Protein 3KSR (pdb70)

InterPro domains:
  IPR001375 Peptidase S9, prolyl oligopeptidase, catalytic domain [PF00326] (52-239)
  IPR002471 Peptidase S9, serine active site [PS00708] (83-113)
  IPR029058 Alpha/Beta hydrolase fold [G3DSA:3.40.50.1820] (28-242)
  IPR029058 Alpha/Beta hydrolase fold [SSF53474] (7-238)
  IPR050261 FrsA esterase [PTHR22946] (6-238)

Radius of gyration: 19.87 Å; Cα contacts (8 Å, |Δi|>4): 473; chains: 1; bounding box: 38×67×48 Å

Secondary structure (DSSP, 8-state):
-EEEEEEEEEETTEEEEEEEEEE---EEEEE--TT--TTTTHHHHHHHHTTT-B-----TTSGGG----S-BHHHHHHHHHHHHHHHHTSTTS-TT-EEEEEETHHHHHHHHHTTTS--SEEEEES-----SS-TTSBHHHHHHSTT--GGGS---GGG-HHHHHHHH--SEEEEEEETT-SSS-TT--HHHHHTTTSSEEEEEEETT--TT--SHHHHHHHHHHHHHHHH--TT-

Organism: Xanthomonas campestris pv. campestris (strain ATCC 33913 / DSM 3586 / NCPPB 528 / LMG 568 / P 25) (NCBI:txid190485)

Solvent-accessible surface area: 11710 Å² total

B-factor: mean 45.35, std 8.23, range [20.72, 100.68]

Structure (mmCIF, N/CA/C/O backbone):
data_3KSR
#
_entry.id   3KSR
#
_cell.length_a   56.865
_cell.length_b   56.865
_cell.length_c   220.250
_cell.angle_alpha   90.000
_cell.angle_beta   90.000
_cell.angle_gamma   90.000
#
_symmetry.space_group_name_H-M   'P 43 21 2'
#
loop_
_entity.id
_entity.type
_entity.pdbx_description
1 polymer 'Putative serine hydrolase'
2 non-polymer 'PHOSPHATE ION'
3 non-polymer 'CHLORIDE ION'
4 water water
#
loop_
_atom_site.group_PDB
_atom_site.id
_atom_site.type_symbol
_atom_site.label_atom_id
_atom_site.label_alt_id
_atom_site.label_comp_id
_atom_site.label_asym_id
_atom_site.label_entity_id
_atom_site.label_seq_id
_atom_site.pdbx_PDB_ins_code
_atom_site.Cartn_x
_atom_site.Cartn_y
_atom_site.Cartn_z
_atom_site.occupancy
_atom_site.B_iso_or_equiv
_atom_site.auth_seq_id
_atom_site.auth_comp_id
_atom_site.auth_asym_id
_atom_site.auth_atom_id
_atom_site.pdbx_PDB_model_num
ATOM 9 N N . GLU A 1 3 ? 2.727 2.917 47.362 1.00 63.77 2 GLU A N 1
ATOM 10 C CA . GLU A 1 3 ? 3.363 2.020 46.375 1.00 59.95 2 GLU A CA 1
ATOM 11 C C . GLU A 1 3 ? 3.391 0.525 46.760 1.00 56.56 2 GLU A C 1
ATOM 12 O O . GLU A 1 3 ? 3.432 0.175 47.939 1.00 57.94 2 GLU A O 1
ATOM 18 N N . ALA A 1 4 ? 3.391 -0.333 45.737 1.00 51.29 3 ALA A N 1
ATOM 19 C CA . ALA A 1 4 ? 3.347 -1.782 45.883 1.00 47.56 3 ALA A CA 1
ATOM 20 C C . ALA A 1 4 ? 4.591 -2.450 45.281 1.00 44.69 3 ALA A C 1
ATOM 2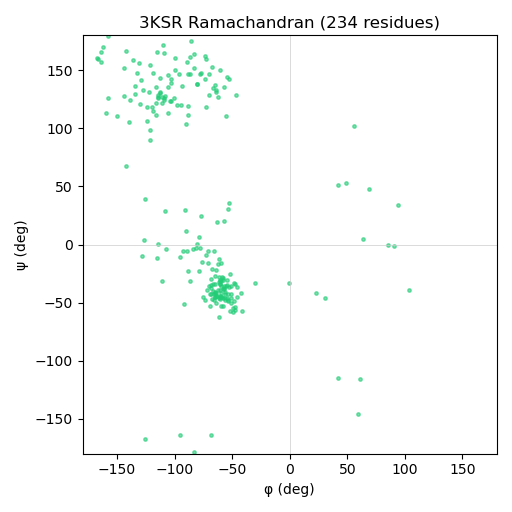1 O O . ALA A 1 4 ? 5.139 -1.981 44.314 1.00 43.03 3 ALA A O 1
ATOM 23 N N . LYS A 1 5 ? 5.023 -3.559 45.857 1.00 43.15 4 LYS A N 1
ATOM 24 C CA . LYS A 1 5 ? 6.080 -4.368 45.277 1.00 41.63 4 LYS A CA 1
ATOM 25 C C . LYS A 1 5 ? 5.467 -5.652 44.742 1.00 40.21 4 LYS A C 1
ATOM 26 O O . LYS A 1 5 ? 4.769 -6.356 45.466 1.00 40.03 4 LYS A O 1
ATOM 32 N N . LEU A 1 6 ? 5.756 -5.946 43.477 1.00 38.67 5 LEU A N 1
ATOM 33 C CA . LEU A 1 6 ? 5.283 -7.150 42.819 1.00 38.02 5 LEU A CA 1
ATOM 34 C C . LEU A 1 6 ? 6.364 -8.200 42.939 1.00 37.97 5 LEU A C 1
ATOM 35 O O . LEU A 1 6 ? 7.464 -7.990 42.469 1.00 39.35 5 LEU A O 1
ATOM 40 N N . SER A 1 7 ? 6.045 -9.327 43.565 1.00 38.86 6 SER A N 1
ATOM 41 C CA . SER A 1 7 ? 7.003 -10.415 43.766 1.00 37.91 6 SER A CA 1
ATOM 42 C C . SER A 1 7 ? 6.433 -11.664 43.192 1.00 38.57 6 SER A C 1
ATOM 43 O O . SER A 1 7 ? 5.392 -12.124 43.635 1.00 41.14 6 SER A O 1
ATOM 46 N N . SER A 1 8 ? 7.100 -12.225 42.198 1.00 39.19 7 SER A N 1
ATOM 47 C CA . SER A 1 8 ? 6.594 -13.442 41.621 1.00 40.44 7 SER A CA 1
ATOM 48 C C . SER A 1 8 ? 6.766 -14.564 42.636 1.00 41.02 7 SER A C 1
ATOM 49 O O . SER A 1 8 ? 7.688 -14.561 43.442 1.00 39.79 7 SER A O 1
ATOM 52 N N . ILE A 1 9 ? 5.815 -15.484 42.604 1.00 42.96 8 ILE A N 1
ATOM 53 C CA . ILE A 1 9 ? 5.727 -16.557 43.549 1.00 43.11 8 ILE A CA 1
ATOM 54 C C . ILE A 1 9 ? 5.268 -17.802 42.808 1.00 46.12 8 ILE A C 1
ATOM 55 O O . ILE A 1 9 ? 4.788 -17.740 41.654 1.00 46.09 8 ILE A O 1
ATOM 60 N N . GLU A 1 10 ? 5.410 -18.930 43.495 1.00 48.07 9 GLU A N 1
ATOM 61 C CA . GLU A 1 10 ? 5.062 -20.245 42.975 1.00 49.15 9 GLU A CA 1
ATOM 62 C C . GLU A 1 10 ? 4.039 -20.811 43.954 1.00 48.15 9 GLU A C 1
ATOM 63 O O . GLU A 1 10 ? 4.255 -20.755 45.159 1.00 49.19 9 GLU A O 1
ATOM 69 N N . ILE A 1 11 ? 2.922 -21.319 43.457 1.00 46.75 10 ILE A N 1
ATOM 70 C CA . ILE A 1 11 ? 1.864 -21.837 44.312 1.00 46.36 10 ILE A CA 1
ATOM 71 C C . ILE A 1 11 ? 1.749 -23.321 44.028 1.00 47.85 10 ILE A C 1
ATOM 72 O O . ILE A 1 11 ? 1.351 -23.727 42.930 1.00 46.57 10 ILE A O 1
ATOM 77 N N . PRO A 1 12 ? 2.124 -24.149 45.002 1.00 48.33 11 PRO A N 1
ATOM 78 C CA . PRO A 1 12 ? 1.986 -25.562 44.703 1.00 47.10 11 PRO A CA 1
ATOM 79 C C . PRO A 1 12 ? 0.552 -26.035 44.822 1.00 46.91 11 PRO A C 1
ATOM 80 O O . PRO A 1 12 ? -0.218 -25.518 45.628 1.00 46.82 11 PRO A O 1
ATOM 84 N N . VAL A 1 13 ? 0.213 -26.991 43.972 1.00 46.69 12 VAL A N 1
ATOM 85 C CA . VAL A 1 13 ? -1.085 -27.640 43.968 1.00 46.13 12 VAL A CA 1
ATOM 86 C C . VAL A 1 13 ? -0.816 -28.938 43.236 1.00 46.62 12 VAL A C 1
ATOM 87 O O . VAL A 1 13 ? -0.459 -28.910 42.060 1.00 46.97 12 VAL A O 1
ATOM 91 N N . GLY A 1 14 ? -0.925 -30.062 43.946 1.00 46.52 13 GLY A N 1
ATOM 92 C CA . GLY A 1 14 ? -0.648 -31.387 43.384 1.00 45.56 13 GLY A CA 1
ATOM 93 C C . GLY A 1 14 ? 0.775 -31.562 42.856 1.00 46.32 13 GLY A C 1
ATOM 94 O O . GLY A 1 14 ? 1.735 -30.989 43.377 1.00 44.05 13 GLY A O 1
ATOM 95 N N . GLN A 1 15 ? 0.897 -32.346 41.788 1.00 48.24 14 GLN A N 1
ATOM 96 C CA . GLN A 1 15 ? 2.167 -32.540 41.095 1.00 49.19 14 GLN A CA 1
ATOM 97 C C . GLN A 1 15 ? 2.701 -31.259 40.410 1.00 47.88 14 GLN A C 1
ATOM 98 O O . GLN A 1 15 ? 3.807 -31.273 39.877 1.00 49.59 14 GLN A O 1
ATOM 104 N N . ASP A 1 16 ? 1.924 -30.170 40.419 1.00 45.31 15 ASP A N 1
ATOM 105 C CA . ASP A 1 16 ? 2.189 -28.976 39.608 1.00 42.95 15 ASP A CA 1
ATOM 106 C C . ASP A 1 16 ? 2.487 -27.777 40.483 1.00 42.58 15 ASP A C 1
ATOM 107 O O . ASP A 1 16 ? 2.236 -27.818 41.684 1.00 44.90 15 ASP A O 1
ATOM 112 N N . GLU A 1 17 ? 3.022 -26.710 39.889 1.00 41.84 16 GLU A N 1
ATOM 113 C CA . GLU A 1 17 ? 3.185 -25.430 40.607 1.00 42.36 16 GLU A CA 1
ATOM 114 C C . GLU A 1 17 ? 2.822 -24.222 39.743 1.00 41.54 16 GLU A C 1
ATOM 115 O O . GLU A 1 17 ? 3.361 -24.018 38.645 1.00 42.87 16 GLU A O 1
ATOM 121 N N . LEU A 1 18 ? 1.896 -23.431 40.271 1.00 39.78 17 LEU A N 1
ATOM 122 C CA . LEU A 1 18 ? 1.305 -22.326 39.556 1.00 38.74 17 LEU A CA 1
ATOM 123 C C . LEU A 1 18 ? 2.174 -21.117 39.750 1.00 38.05 17 LEU A C 1
ATOM 124 O O . LEU A 1 18 ? 2.768 -20.947 40.791 1.00 42.37 17 LEU A O 1
ATOM 129 N N . SER A 1 19 ? 2.230 -20.268 38.743 1.00 36.73 18 SER A N 1
ATOM 130 C CA . SER A 1 19 ? 2.915 -19.008 38.840 1.00 35.26 18 SER A CA 1
ATOM 131 C C . SER A 1 19 ? 1.961 -17.928 39.380 1.00 34.58 18 SER A C 1
ATOM 132 O O . SER A 1 19 ? 0.767 -17.937 39.102 1.00 33.35 18 SER A O 1
ATOM 135 N N . GLY A 1 20 ? 2.486 -16.977 40.135 1.00 34.49 19 GLY A N 1
ATOM 136 C CA . GLY A 1 20 ? 1.636 -15.934 40.703 1.00 33.82 19 GLY A CA 1
ATOM 137 C C . GLY A 1 20 ? 2.411 -14.698 41.063 1.00 33.54 19 GLY A C 1
ATOM 138 O O . GLY A 1 20 ? 3.613 -14.658 40.865 1.00 33.39 19 GLY A O 1
ATOM 139 N N . THR A 1 21 ? 1.706 -13.688 41.571 1.00 33.75 20 THR A N 1
ATOM 140 C CA . THR A 1 21 ? 2.309 -12.435 42.000 1.00 33.88 20 THR A CA 1
ATOM 141 C C . THR A 1 21 ? 1.752 -12.041 43.346 1.00 35.24 20 THR A C 1
ATOM 142 O O . THR A 1 21 ? 0.549 -12.005 43.542 1.00 37.08 20 THR A O 1
ATOM 146 N N . LEU A 1 22 ? 2.643 -11.741 44.271 1.00 37.21 21 LEU A N 1
ATOM 147 C CA . LEU A 1 22 ? 2.267 -11.179 45.547 1.00 38.32 21 LEU A CA 1
ATOM 148 C C . LEU A 1 22 ? 2.529 -9.685 45.467 1.00 38.63 21 LEU A C 1
ATOM 149 O O . LEU A 1 22 ? 3.630 -9.289 45.099 1.00 39.50 21 LEU A O 1
ATOM 154 N N . LEU A 1 23 ? 1.522 -8.866 45.766 1.00 37.49 22 LEU A N 1
ATOM 155 C CA . LEU A 1 23 ? 1.717 -7.425 45.886 1.00 36.40 22 LEU A CA 1
ATOM 156 C C . LEU A 1 23 ? 1.739 -7.029 47.353 1.00 36.35 22 LEU A C 1
ATOM 157 O O . LEU A 1 23 ? 0.803 -7.295 48.101 1.00 36.38 22 LEU A O 1
ATOM 162 N N . THR A 1 24 ? 2.823 -6.385 47.753 1.00 36.71 23 THR A N 1
ATOM 163 C CA . THR A 1 24 ? 3.009 -5.908 49.124 1.00 35.91 23 THR A CA 1
ATOM 164 C C . THR A 1 24 ? 3.471 -4.433 49.157 1.00 36.04 23 THR A C 1
ATOM 165 O O . THR A 1 24 ? 4.055 -3.941 48.200 1.00 35.07 23 THR A O 1
ATOM 169 N N . PRO A 1 25 ? 3.221 -3.730 50.267 1.00 37.12 24 PRO A N 1
ATOM 170 C CA . PRO A 1 25 ? 3.664 -2.350 50.368 1.00 38.37 24 PRO A CA 1
ATOM 171 C C . PRO A 1 25 ? 5.170 -2.209 50.428 1.00 38.71 24 PRO A C 1
ATOM 172 O O . PRO A 1 25 ? 5.889 -3.135 50.866 1.00 38.55 24 PRO A O 1
ATOM 176 N N . THR A 1 26 ? 5.601 -1.046 49.954 1.00 38.16 25 THR A N 1
ATOM 177 C CA . THR A 1 26 ? 6.993 -0.712 49.773 1.00 38.29 25 THR A CA 1
ATOM 178 C C . THR A 1 26 ? 7.103 0.797 49.593 1.00 39.02 25 THR A C 1
ATOM 179 O O . THR A 1 26 ? 6.108 1.496 49.324 1.00 37.29 25 THR A O 1
ATOM 183 N N . GLY A 1 27 ? 8.328 1.287 49.705 1.00 38.42 26 GLY A N 1
ATOM 184 C CA . GLY A 1 27 ? 8.565 2.715 49.666 1.00 39.26 26 GLY A CA 1
ATOM 185 C C . GLY A 1 27 ? 7.772 3.467 50.714 1.00 40.83 26 GLY A C 1
ATOM 186 O O . GLY A 1 27 ? 7.311 4.579 50.461 1.00 38.75 26 GLY A O 1
ATOM 195 N N . PRO A 1 29 ? 7.037 5.480 54.262 1.00 42.35 28 PRO A N 1
ATOM 196 C CA . PRO A 1 29 ? 7.770 6.402 55.128 1.00 43.42 28 PRO A CA 1
ATOM 197 C C . PRO A 1 29 ? 8.244 5.702 56.407 1.00 43.45 28 PRO A C 1
ATOM 198 O O . PRO A 1 29 ? 7.556 4.834 56.922 1.00 43.58 28 PRO A O 1
ATOM 202 N N . GLY A 1 30 ? 9.413 6.098 56.908 1.00 45.27 29 GLY A N 1
ATOM 203 C CA . GLY A 1 30 ? 9.981 5.537 58.136 1.00 45.46 29 GLY A CA 1
ATOM 204 C C . GLY A 1 30 ? 10.106 6.590 59.216 1.00 44.88 29 GLY A C 1
ATOM 205 O O . GLY A 1 30 ? 10.561 7.700 58.929 1.00 43.79 29 GLY A O 1
ATOM 206 N N . VAL A 1 31 ? 9.706 6.243 60.448 1.00 43.54 30 VAL A N 1
ATOM 207 C CA . VAL A 1 31 ? 9.833 7.159 61.597 1.00 42.18 30 VAL A CA 1
ATOM 208 C C . VAL A 1 31 ? 10.812 6.644 62.649 1.00 41.35 30 VAL A C 1
ATOM 209 O O . VAL A 1 31 ? 10.671 5.530 63.135 1.00 40.33 30 VAL A O 1
ATOM 213 N N . LEU A 1 32 ? 11.774 7.497 63.008 1.00 41.79 31 LEU A N 1
ATOM 214 C CA . LEU A 1 32 ? 12.793 7.192 64.008 1.00 40.88 31 LEU A CA 1
ATOM 215 C C . LEU A 1 32 ? 12.531 8.017 65.277 1.00 41.36 31 LEU A C 1
ATOM 216 O O . LEU A 1 32 ? 12.433 9.253 65.241 1.00 41.51 31 LEU A O 1
ATOM 221 N N . PHE A 1 33 ? 12.416 7.311 66.397 1.00 40.81 32 PHE A N 1
ATOM 222 C CA . PHE A 1 33 ? 12.187 7.922 67.699 1.00 40.01 32 PHE A CA 1
ATOM 223 C C . PHE A 1 33 ? 13.481 7.924 68.476 1.00 39.90 32 PHE A C 1
ATOM 224 O O . PHE A 1 33 ? 14.081 6.869 68.672 1.00 42.31 32 PHE A O 1
ATOM 232 N N . VAL A 1 34 ? 13.914 9.106 68.908 1.00 39.93 33 VAL A N 1
ATOM 233 C CA . VAL A 1 34 ? 15.102 9.238 69.747 1.00 39.24 33 VAL A CA 1
ATOM 234 C C . VAL A 1 34 ? 14.658 9.676 71.156 1.00 39.34 33 VAL A C 1
ATOM 235 O O . VAL A 1 34 ? 14.007 10.709 71.298 1.00 41.72 33 VAL A O 1
ATOM 239 N N . HIS A 1 35 ? 14.979 8.897 72.193 1.00 38.77 34 HIS A N 1
ATOM 240 C CA . HIS A 1 35 ? 14.530 9.249 73.554 1.00 38.73 34 HIS A CA 1
ATOM 241 C C . HIS A 1 35 ? 15.434 10.245 74.220 1.00 39.72 34 HIS A C 1
ATOM 242 O O . HIS A 1 35 ? 16.568 10.481 73.786 1.00 40.25 34 HIS A O 1
ATOM 249 N N . 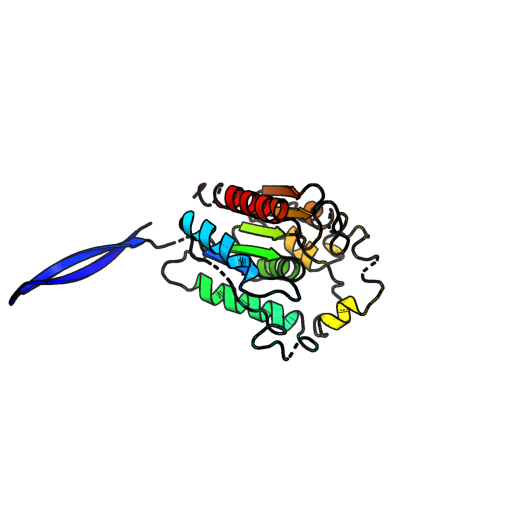GLY A 1 36 ? 14.916 10.839 75.281 1.00 40.82 35 GLY A N 1
ATOM 250 C CA . GLY A 1 36 ? 15.699 11.765 76.080 1.00 42.03 35 GLY A CA 1
ATOM 251 C C . GLY A 1 36 ? 16.567 11.045 77.096 1.00 41.83 35 GLY A C 1
ATOM 252 O O . GLY A 1 36 ? 16.572 9.815 77.182 1.00 41.23 35 GLY A O 1
ATOM 253 N N . TRP A 1 37 ? 17.291 11.835 77.877 1.00 42.52 36 TRP A N 1
ATOM 254 C CA . TRP A 1 37 ? 18.227 11.323 78.872 1.00 43.38 36 TRP A CA 1
ATOM 255 C C . TRP A 1 37 ? 17.500 10.668 80.054 1.00 45.24 36 TRP A C 1
ATOM 256 O O . TRP A 1 37 ? 16.620 11.268 80.667 1.00 48.76 36 TRP A O 1
ATOM 267 N N . GLY A 1 38 ? 17.891 9.448 80.395 1.00 44.89 37 GLY A N 1
ATOM 268 C CA . GLY A 1 38 ? 17.195 8.681 81.409 1.00 44.89 37 GLY A CA 1
ATOM 269 C C . GLY A 1 38 ? 16.013 7.924 80.850 1.00 45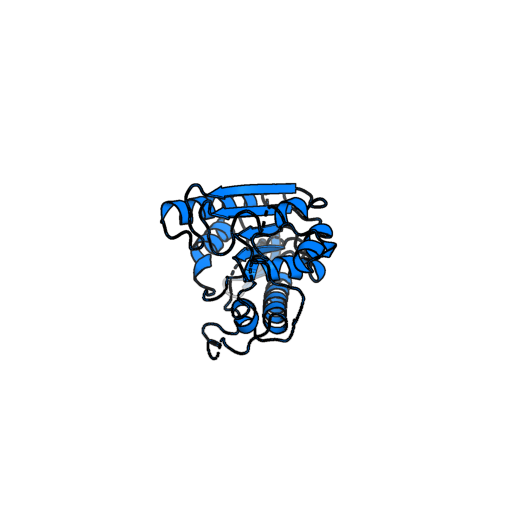.61 37 GLY A C 1
ATOM 270 O O . GLY A 1 38 ? 15.339 7.202 81.572 1.00 49.32 37 GLY A O 1
ATOM 271 N N . GLY A 1 39 ? 15.758 8.059 79.563 1.00 46.55 38 GLY A N 1
ATOM 272 C CA . GLY A 1 39 ? 14.640 7.366 78.929 1.00 48.32 38 GLY A CA 1
ATOM 273 C C . GLY A 1 39 ? 15.070 6.060 78.289 1.00 49.22 38 GLY A C 1
ATOM 274 O O . GLY A 1 39 ? 16.162 5.557 78.570 1.00 51.23 38 GLY A O 1
ATOM 275 N N . SER A 1 40 ? 14.223 5.531 77.411 1.00 49.09 39 SER A N 1
ATOM 276 C CA . SER A 1 40 ? 14.451 4.230 76.808 1.00 49.54 39 SER A CA 1
ATOM 277 C C . SER A 1 40 ? 13.616 4.057 75.561 1.00 49.02 39 SER A C 1
ATOM 278 O O . SER A 1 40 ? 12.695 4.815 75.289 1.00 49.74 39 SER A O 1
ATOM 281 N N . GLN A 1 41 ? 13.906 3.000 74.834 1.00 48.71 40 GLN A N 1
ATOM 282 C CA . GLN A 1 41 ? 13.172 2.721 73.626 1.00 48.76 40 GLN A CA 1
ATOM 283 C C . GLN A 1 41 ? 11.684 2.538 73.857 1.00 48.87 40 GLN A C 1
ATOM 284 O O . GLN A 1 41 ? 10.932 2.601 72.891 1.00 52.38 40 GLN A O 1
ATOM 290 N N . HIS A 1 42 ? 11.253 2.327 75.103 1.00 46.67 41 HIS A N 1
ATOM 291 C CA . HIS A 1 42 ? 9.875 1.877 75.357 1.00 46.70 41 HIS A CA 1
ATOM 292 C C . HIS A 1 42 ? 8.905 3.015 75.502 1.00 45.36 41 HIS A C 1
ATOM 293 O O . HIS A 1 42 ? 7.725 2.840 75.241 1.00 43.99 41 HIS A O 1
ATOM 300 N N . HIS A 1 43 ? 9.389 4.202 75.860 1.00 47.31 42 HIS A N 1
ATOM 301 C CA . HIS A 1 43 ? 8.478 5.329 76.067 1.00 48.21 42 HIS A CA 1
ATOM 302 C C . HIS A 1 43 ? 7.660 5.653 74.770 1.00 46.64 42 HIS A C 1
ATOM 303 O O . HIS A 1 43 ? 6.488 6.001 74.835 1.00 47.47 42 HIS A O 1
ATOM 310 N N . SER A 1 44 ? 8.236 5.420 73.601 1.00 43.72 43 SER A N 1
ATOM 311 C CA . SER A 1 44 ? 7.587 5.771 72.346 1.00 42.96 43 SER A CA 1
ATOM 312 C C . SER A 1 44 ? 6.679 4.747 71.688 1.00 41.37 43 SER A C 1
ATOM 313 O O . SER A 1 44 ? 6.058 5.061 70.687 1.00 39.69 43 SER A O 1
ATOM 316 N N . LEU A 1 45 ? 6.601 3.529 72.212 1.00 41.04 44 LEU A N 1
ATOM 317 C CA . LEU A 1 45 ? 5.919 2.455 71.480 1.00 39.84 44 LEU A CA 1
ATOM 318 C C . LEU A 1 45 ? 4.439 2.755 71.210 1.00 40.99 44 LEU A C 1
ATOM 319 O O . LEU A 1 45 ? 3.914 2.349 70.177 1.00 43.95 44 LEU A O 1
ATOM 324 N N . VAL A 1 46 ? 3.771 3.489 72.093 1.00 41.37 45 VAL A N 1
ATOM 325 C CA . VAL A 1 46 ? 2.363 3.778 71.877 1.00 41.93 45 VAL A CA 1
ATOM 326 C C . VAL A 1 46 ? 2.239 4.660 70.644 1.00 44.63 45 VAL A C 1
ATOM 327 O O . VAL A 1 46 ? 1.396 4.430 69.801 1.00 48.00 45 VAL A O 1
ATOM 331 N N . ARG A 1 47 ? 3.112 5.636 70.519 1.00 45.15 46 ARG A N 1
ATOM 332 C CA . ARG A 1 47 ? 3.138 6.465 69.331 1.00 45.08 46 ARG A CA 1
ATOM 333 C C . ARG A 1 47 ? 3.664 5.770 68.082 1.00 46.03 46 ARG A C 1
ATOM 334 O O . ARG A 1 47 ? 3.167 6.028 66.962 1.00 45.73 46 ARG A O 1
ATOM 342 N N . ALA A 1 48 ? 4.698 4.946 68.249 1.00 43.87 47 ALA A N 1
ATOM 343 C CA . ALA A 1 48 ? 5.253 4.232 67.116 1.00 43.86 47 ALA A CA 1
ATOM 344 C C . ALA A 1 48 ? 4.092 3.437 66.481 1.00 45.43 47 ALA A C 1
ATOM 345 O O . ALA A 1 48 ? 3.852 3.501 65.260 1.00 42.12 47 ALA A O 1
ATOM 347 N N . ARG A 1 49 ? 3.349 2.742 67.344 1.00 46.14 48 ARG A N 1
ATOM 348 C CA . ARG A 1 49 ? 2.155 1.985 66.947 1.00 45.64 48 ARG A CA 1
ATOM 349 C C . ARG A 1 49 ? 1.169 2.777 66.125 1.00 46.39 48 ARG A C 1
ATOM 350 O O . ARG A 1 49 ? 0.708 2.323 65.065 1.00 46.86 48 ARG A O 1
ATOM 358 N N . GLU A 1 50 ? 0.832 3.960 66.622 1.00 46.01 49 GLU A N 1
ATOM 359 C CA . GLU A 1 50 ? -0.190 4.749 65.981 1.00 45.29 49 GLU A CA 1
ATOM 360 C C . GLU A 1 50 ? 0.366 5.211 64.633 1.00 45.56 49 GLU A C 1
ATOM 361 O O . GLU A 1 50 ? -0.400 5.362 63.687 1.00 48.21 49 GLU A O 1
ATOM 367 N N . ALA A 1 51 ? 1.694 5.386 64.539 1.00 43.73 50 ALA A N 1
ATOM 368 C CA . ALA A 1 51 ? 2.351 5.782 63.291 1.00 41.16 50 ALA A CA 1
ATOM 369 C C . ALA A 1 51 ? 2.322 4.655 62.249 1.00 41.30 50 ALA A C 1
ATOM 370 O O . ALA A 1 51 ? 2.195 4.899 61.045 1.00 42.34 50 ALA A O 1
ATOM 372 N N . VAL A 1 52 ? 2.437 3.417 62.705 1.00 42.09 51 VAL A N 1
ATOM 373 C CA . VAL A 1 52 ? 2.334 2.265 61.819 1.00 42.93 51 VAL A CA 1
ATOM 374 C C . VAL A 1 52 ? 0.923 2.266 61.210 1.00 44.45 51 VAL A C 1
ATOM 375 O O . VAL A 1 52 ? 0.749 1.996 60.028 1.00 44.39 51 VAL A O 1
ATOM 379 N N . GLY A 1 53 ? -0.062 2.626 62.031 1.00 45.65 52 GLY A N 1
ATOM 380 C CA . GLY A 1 53 ? -1.432 2.935 61.591 1.00 45.41 52 GLY A CA 1
ATOM 381 C C . GLY A 1 53 ? -1.575 3.881 60.413 1.00 44.73 52 GLY A C 1
ATOM 382 O O . GLY A 1 53 ? -2.504 3.739 59.627 1.00 46.35 52 GLY A O 1
ATOM 383 N N . LEU A 1 54 ? -0.669 4.847 60.285 1.00 43.28 53 LEU A N 1
ATOM 384 C CA . LEU A 1 54 ? -0.656 5.738 59.121 1.00 41.92 53 LEU A CA 1
ATOM 385 C C . LEU A 1 54 ? 0.030 5.111 57.903 1.00 42.67 53 LEU A C 1
ATOM 386 O O . LEU A 1 54 ? 0.046 5.707 56.853 1.00 43.46 53 LEU A O 1
ATOM 391 N N . GLY A 1 55 ? 0.579 3.915 58.018 1.00 43.25 54 GLY A N 1
ATOM 392 C CA . GLY A 1 55 ? 1.288 3.295 56.909 1.00 43.44 54 GLY A CA 1
ATOM 393 C C . GLY A 1 55 ? 2.773 3.569 56.985 1.00 44.55 54 GLY A C 1
ATOM 394 O O . GLY A 1 55 ? 3.433 3.677 55.960 1.00 46.15 54 GLY A O 1
ATOM 395 N N . CYS A 1 56 ? 3.313 3.654 58.195 1.00 45.14 55 CYS A N 1
ATOM 396 C CA . CYS A 1 56 ? 4.751 3.788 58.370 1.00 44.85 55 CYS A CA 1
ATOM 397 C C . CYS A 1 56 ? 5.385 2.572 58.913 1.00 44.63 55 CYS A C 1
ATOM 398 O O . CYS A 1 56 ? 4.693 1.680 59.446 1.00 45.90 55 CYS A O 1
ATOM 401 N N . ILE A 1 57 ? 6.715 2.574 58.778 1.00 43.42 56 ILE A N 1
ATOM 402 C CA . ILE A 1 57 ? 7.610 1.656 59.486 1.00 45.86 56 ILE A CA 1
ATOM 403 C C . ILE A 1 57 ? 8.276 2.499 60.561 1.00 46.55 56 ILE A C 1
ATOM 404 O O . ILE A 1 57 ? 8.706 3.619 60.285 1.00 48.50 56 ILE A O 1
ATOM 409 N N . CYS A 1 58 ? 8.365 1.964 61.776 1.00 45.22 57 CYS A N 1
ATOM 410 C CA . CYS A 1 58 ? 8.870 2.724 62.897 1.00 44.62 57 CYS A CA 1
ATOM 411 C C . CYS A 1 58 ? 10.009 2.019 63.577 1.00 44.82 57 CYS A C 1
ATOM 412 O O . CYS A 1 58 ? 10.136 0.795 63.488 1.00 47.62 57 CYS A O 1
ATOM 423 N N . THR A 1 60 ? 12.348 2.343 67.427 1.00 40.15 59 THR A N 1
ATOM 424 C CA . THR A 1 60 ? 12.787 2.941 68.675 1.00 41.39 59 THR A CA 1
ATOM 425 C C . THR A 1 60 ? 14.028 2.150 69.095 1.00 43.35 59 THR A C 1
ATOM 426 O O . THR A 1 60 ? 14.247 1.033 68.615 1.00 46.45 59 THR A O 1
ATOM 430 N N . PHE A 1 61 ? 14.844 2.720 69.975 1.00 42.57 60 PHE A N 1
ATOM 431 C CA . PHE A 1 61 ? 16.109 2.097 70.372 1.00 42.22 60 PHE A CA 1
ATOM 432 C C . PHE A 1 61 ? 16.645 2.729 71.653 1.00 41.32 60 PHE A C 1
ATOM 433 O O . PHE A 1 61 ? 16.280 3.854 72.004 1.00 41.30 60 PHE A O 1
ATOM 441 N N . ASP A 1 62 ? 17.481 1.976 72.363 1.00 40.87 61 ASP A N 1
ATOM 442 C CA . ASP A 1 62 ? 18.102 2.451 73.594 1.00 39.53 61 ASP A CA 1
ATOM 443 C C . ASP A 1 62 ? 19.416 3.181 73.289 1.00 39.33 61 ASP A C 1
ATOM 444 O O . ASP A 1 62 ? 20.386 2.577 72.852 1.00 39.66 61 ASP A O 1
ATOM 449 N N . LEU A 1 63 ? 19.454 4.490 73.496 1.00 41.02 62 LEU A N 1
ATOM 450 C CA . LEU A 1 63 ? 20.726 5.226 73.435 1.00 42.14 62 LEU A CA 1
ATOM 451 C C . LEU A 1 63 ? 21.761 4.605 74.385 1.00 43.42 62 LEU A C 1
ATOM 452 O O . LEU A 1 63 ? 21.412 4.144 75.479 1.00 44.09 62 LEU A O 1
ATOM 457 N N . ARG A 1 64 ? 23.032 4.610 73.985 1.00 43.76 63 ARG A N 1
ATOM 458 C CA . ARG A 1 64 ? 24.095 4.148 74.896 1.00 44.24 63 ARG A CA 1
ATOM 459 C C . ARG A 1 64 ? 24.123 5.007 76.157 1.00 43.51 63 ARG A C 1
ATOM 460 O O . ARG A 1 64 ? 23.769 6.179 76.125 1.00 42.25 63 ARG A O 1
ATOM 468 N N . GLY A 1 65 ? 24.543 4.405 77.266 1.00 44.74 64 GLY A N 1
ATOM 469 C CA . GLY A 1 65 ? 24.473 5.061 78.568 1.00 44.05 64 GLY A CA 1
ATOM 470 C C . GLY A 1 65 ? 23.150 4.741 79.221 1.00 43.31 64 GLY A C 1
ATOM 471 O O . GLY A 1 65 ? 22.897 5.176 80.334 1.00 43.48 64 GLY A O 1
ATOM 472 N N . HIS A 1 66 ? 22.310 3.975 78.523 1.00 43.13 65 HIS A N 1
ATOM 473 C CA . HIS A 1 66 ? 20.991 3.578 79.021 1.00 43.98 65 HIS A CA 1
ATOM 474 C C . HIS A 1 66 ? 20.760 2.074 78.819 1.00 45.06 65 HIS A C 1
ATOM 475 O O . HIS A 1 66 ? 21.278 1.470 77.880 1.00 46.68 65 HIS A O 1
ATOM 482 N N . GLU A 1 67 ? 20.007 1.475 79.734 1.00 43.81 66 GLU A N 1
ATOM 483 C CA . GLU A 1 67 ? 19.528 0.110 79.588 1.00 42.36 66 GLU A CA 1
ATOM 484 C C . GLU A 1 67 ? 20.646 -0.914 79.476 1.00 41.90 66 GLU A C 1
ATOM 485 O O . GLU A 1 67 ? 21.406 -1.092 80.443 1.00 44.40 66 GLU A O 1
ATOM 491 N N . GLY A 1 68 ? 20.751 -1.586 78.329 1.00 39.28 67 GLY A N 1
ATOM 492 C CA . GLY A 1 68 ? 21.803 -2.574 78.115 1.00 38.11 67 GLY A CA 1
ATOM 493 C C . GLY A 1 68 ? 23.207 -1.998 78.175 1.00 37.43 67 GLY A C 1
ATOM 494 O O . GLY A 1 68 ? 24.177 -2.758 78.265 1.00 36.41 67 GLY A O 1
ATOM 495 N N . TYR A 1 69 ? 23.297 -0.664 78.070 1.00 35.34 68 TYR A N 1
ATOM 496 C CA . TYR A 1 69 ? 24.514 0.074 78.266 1.00 35.41 68 TYR A CA 1
ATOM 497 C C . TYR A 1 69 ? 24.295 1.154 79.320 1.00 37.88 68 TYR A C 1
ATOM 498 O O . TYR A 1 69 ? 24.843 2.259 79.201 1.00 40.45 68 TYR A O 1
ATOM 507 N N . ALA A 1 70 ? 23.533 0.812 80.374 1.00 37.02 69 ALA A N 1
ATOM 508 C CA . ALA A 1 70 ? 23.394 1.671 81.570 1.00 33.68 69 ALA A CA 1
ATOM 509 C C . ALA A 1 70 ? 24.786 1.907 82.147 1.00 33.72 69 ALA A C 1
ATOM 510 O O . ALA A 1 70 ? 25.069 2.970 82.720 1.00 31.93 69 ALA A O 1
ATOM 512 N N . SER A 1 71 ? 25.660 0.916 81.956 1.00 34.52 70 SER A N 1
ATOM 513 C CA . SER A 1 71 ? 27.056 1.019 82.370 1.00 37.36 70 SER A CA 1
ATOM 514 C C . SER A 1 71 ? 27.791 2.275 81.858 1.00 39.06 70 SER A C 1
ATOM 515 O O . SER A 1 71 ? 28.714 2.731 82.512 1.00 40.91 70 SER A O 1
ATOM 526 N N . ARG A 1 73 ? 26.462 5.342 81.453 1.00 41.51 72 ARG A N 1
ATOM 527 C CA . ARG A 1 73 ? 25.727 6.554 81.833 1.00 41.11 72 ARG A CA 1
ATOM 528 C C . ARG A 1 73 ? 26.641 7.740 82.137 1.00 42.94 72 ARG A C 1
ATOM 529 O O . ARG A 1 73 ? 26.337 8.876 81.798 1.00 45.19 72 ARG A O 1
ATOM 537 N N . GLN A 1 74 ? 27.763 7.470 82.788 1.00 45.43 73 GLN A N 1
ATOM 538 C CA . GLN A 1 74 ? 28.622 8.536 83.297 1.00 45.37 73 GLN A CA 1
ATOM 539 C C . GLN A 1 74 ? 29.748 8.888 82.341 1.00 43.31 73 GLN A C 1
ATOM 540 O O . GLN A 1 74 ? 30.410 9.880 82.558 1.00 43.48 73 GLN A O 1
ATOM 546 N N . SER A 1 75 ? 29.969 8.091 81.299 1.00 41.78 74 SER A N 1
ATOM 547 C CA . SER A 1 75 ? 31.062 8.342 80.369 1.00 40.45 74 SER A CA 1
ATOM 548 C C . SER A 1 75 ? 30.573 8.775 78.988 1.00 42.84 74 SER A C 1
ATOM 549 O O . SER A 1 75 ? 31.265 9.529 78.307 1.00 45.40 74 SER A O 1
ATOM 552 N N . VAL A 1 76 ? 29.402 8.299 78.561 1.00 42.11 75 VAL A N 1
ATOM 553 C CA . VAL A 1 76 ? 29.003 8.481 77.174 1.00 41.08 75 VAL A CA 1
ATOM 554 C C . VAL A 1 76 ? 28.982 9.963 76.775 1.00 42.65 75 VAL A C 1
ATOM 555 O O . VAL A 1 76 ? 28.532 10.830 77.539 1.00 43.33 75 VAL A O 1
ATOM 559 N N . THR A 1 77 ? 29.537 10.222 75.592 1.00 43.71 76 THR A N 1
ATOM 560 C CA . THR A 1 77 ? 29.709 11.560 75.032 1.00 45.03 76 THR A CA 1
ATOM 561 C C . THR A 1 77 ? 28.591 11.822 74.013 1.00 46.83 76 THR A C 1
ATOM 562 O O . THR A 1 77 ? 27.955 10.874 73.530 1.00 49.95 76 THR A O 1
ATOM 566 N N . ARG A 1 78 ? 28.330 13.090 73.685 1.00 46.32 77 ARG A N 1
ATOM 567 C CA . ARG A 1 78 ? 27.359 13.404 72.621 1.00 45.46 77 ARG A CA 1
ATOM 568 C C . ARG A 1 78 ? 27.824 12.801 71.308 1.00 45.35 77 ARG A C 1
ATOM 569 O O . ARG A 1 78 ? 27.006 12.392 70.485 1.00 47.19 77 ARG A O 1
ATOM 577 N N . ALA A 1 79 ? 29.138 12.769 71.111 1.00 44.42 78 ALA A N 1
ATOM 578 C CA . ALA A 1 79 ? 29.733 12.140 69.943 1.00 42.88 78 ALA A CA 1
ATOM 579 C C . ALA A 1 79 ? 29.144 10.751 69.772 1.00 42.03 78 ALA A C 1
ATOM 580 O O . ALA A 1 79 ? 28.584 10.414 68.713 1.00 40.60 78 ALA A O 1
ATOM 582 N N . GLN A 1 80 ? 29.237 9.958 70.834 1.00 41.73 79 GLN A N 1
ATOM 583 C CA . GLN A 1 80 ? 28.772 8.575 70.783 1.00 41.39 79 GLN A CA 1
ATOM 584 C C . GLN A 1 80 ? 27.264 8.450 70.624 1.00 40.75 79 GLN A C 1
ATOM 585 O O . GLN A 1 80 ? 26.786 7.577 69.900 1.00 40.32 79 GLN A O 1
ATOM 591 N N . ASN A 1 81 ? 26.502 9.298 71.298 1.00 39.79 80 ASN A N 1
ATOM 592 C CA . ASN A 1 81 ? 25.062 9.214 71.141 1.00 41.65 80 ASN A CA 1
ATOM 593 C C . ASN A 1 81 ? 24.621 9.639 69.739 1.00 41.16 80 ASN A C 1
ATOM 594 O O . ASN A 1 81 ? 23.683 9.085 69.183 1.00 42.02 80 ASN A O 1
ATOM 599 N N . LEU A 1 82 ? 25.316 10.605 69.155 1.00 41.53 81 LEU A N 1
ATOM 600 C CA . LEU A 1 82 ? 25.062 10.994 67.770 1.00 39.83 81 LEU A CA 1
ATOM 601 C C . LEU A 1 82 ? 25.404 9.831 66.835 1.00 41.19 81 LEU A C 1
ATOM 602 O O . LEU A 1 82 ? 24.657 9.582 65.903 1.00 44.70 81 LEU A O 1
ATOM 607 N N . ASP A 1 83 ? 26.503 9.111 67.087 1.00 41.32 82 ASP A N 1
ATOM 608 C CA . ASP A 1 83 ? 26.826 7.889 66.321 1.00 41.86 82 ASP A CA 1
ATOM 609 C C . ASP A 1 83 ? 25.698 6.840 66.404 1.00 42.56 82 ASP A C 1
ATOM 610 O O . ASP A 1 83 ? 25.410 6.162 65.400 1.00 42.46 82 ASP A O 1
ATOM 615 N N . ASP A 1 84 ? 25.070 6.720 67.587 1.00 42.14 83 ASP A N 1
ATOM 616 C CA . ASP A 1 84 ? 23.921 5.816 67.794 1.00 41.73 83 ASP A CA 1
ATOM 617 C C . ASP A 1 84 ? 22.760 6.193 66.897 1.00 42.21 83 ASP A C 1
ATOM 618 O O . ASP A 1 84 ? 22.110 5.310 66.319 1.00 41.36 83 ASP A O 1
ATOM 623 N N . ILE A 1 85 ? 22.463 7.492 66.827 1.00 42.47 84 ILE A N 1
ATOM 624 C CA . ILE A 1 85 ? 21.290 7.964 66.077 1.00 44.06 84 ILE A CA 1
ATOM 625 C C . ILE A 1 85 ? 21.526 7.737 64.589 1.00 43.34 84 ILE A C 1
ATOM 626 O O . ILE A 1 85 ? 20.634 7.270 63.875 1.00 42.25 84 ILE A O 1
ATOM 631 N N . LYS A 1 86 ? 22.748 8.039 64.145 1.00 43.43 85 LYS A N 1
ATOM 632 C CA . LYS A 1 86 ? 23.181 7.751 62.782 1.00 42.92 85 LYS A CA 1
ATOM 633 C C . LYS A 1 86 ? 23.026 6.255 62.461 1.00 42.43 85 LYS A C 1
ATOM 634 O O . LYS A 1 86 ? 22.614 5.909 61.367 1.00 44.92 85 LYS A O 1
ATOM 640 N N . ALA A 1 87 ? 23.392 5.379 63.398 1.00 40.67 86 ALA A N 1
ATOM 641 C CA . ALA A 1 87 ? 23.340 3.930 63.185 1.00 38.19 86 ALA A CA 1
ATOM 642 C C . ALA A 1 87 ? 21.907 3.467 63.030 1.00 40.04 86 ALA A C 1
ATOM 643 O O . ALA A 1 87 ? 21.579 2.712 62.108 1.00 43.95 86 ALA A O 1
ATOM 645 N N . ALA A 1 88 ? 21.045 3.920 63.929 1.00 40.23 87 ALA A N 1
ATOM 646 C CA . ALA A 1 88 ? 19.631 3.594 63.853 1.00 41.15 87 ALA A CA 1
ATOM 647 C C . ALA A 1 88 ? 19.086 4.106 62.528 1.00 43.25 87 ALA A C 1
ATOM 648 O O . ALA A 1 88 ? 18.485 3.340 61.742 1.00 45.17 87 ALA A O 1
ATOM 650 N N . TYR A 1 89 ? 19.314 5.390 62.262 1.00 43.45 88 TYR A N 1
ATOM 651 C CA . TYR A 1 89 ? 18.870 5.977 60.998 1.00 44.29 88 TYR A CA 1
ATOM 652 C C . TYR A 1 89 ? 19.271 5.086 59.807 1.00 44.46 88 TYR A C 1
ATOM 653 O O . TYR A 1 89 ? 18.420 4.645 59.044 1.00 46.34 88 TYR A O 1
ATOM 662 N N . ASP A 1 90 ? 20.553 4.790 59.674 1.00 44.68 89 ASP A N 1
ATOM 663 C CA . ASP A 1 90 ? 21.029 3.967 58.561 1.00 45.82 89 ASP A CA 1
ATOM 664 C C . ASP A 1 90 ? 20.351 2.617 58.466 1.00 44.88 89 ASP A C 1
ATOM 665 O O . ASP A 1 90 ? 19.986 2.171 57.381 1.00 44.49 89 ASP A O 1
ATOM 670 N N . GLN A 1 91 ? 20.141 1.982 59.594 1.00 43.97 90 GLN A N 1
ATOM 671 C CA . GLN A 1 91 ? 19.438 0.731 59.557 1.00 44.85 90 GLN A CA 1
ATOM 672 C C . GLN A 1 91 ? 17.964 0.868 59.131 1.00 44.90 90 GLN A C 1
ATOM 673 O O . GLN A 1 91 ? 17.421 -0.013 58.458 1.00 47.03 90 GLN A O 1
ATOM 679 N N . LEU A 1 92 ? 17.316 1.963 59.507 1.00 44.37 91 LEU A N 1
ATOM 680 C CA . LEU A 1 92 ? 15.918 2.181 59.111 1.00 43.05 91 LEU A CA 1
ATOM 681 C C . LEU A 1 92 ? 15.853 2.543 57.645 1.00 42.20 91 LEU A C 1
ATOM 682 O O . LEU A 1 92 ? 15.059 1.999 56.928 1.00 43.80 91 LEU A O 1
ATOM 687 N N . ALA A 1 93 ? 16.684 3.475 57.206 1.00 44.42 92 ALA A N 1
ATOM 688 C CA . ALA A 1 93 ? 16.684 3.937 55.806 1.00 45.37 92 ALA A CA 1
ATOM 689 C C . ALA A 1 93 ? 16.979 2.795 54.829 1.00 45.80 92 ALA A C 1
ATOM 690 O O . ALA A 1 93 ? 16.328 2.657 53.793 1.00 48.76 92 ALA A O 1
ATOM 692 N N . SER A 1 94 ? 17.933 1.951 55.192 1.00 45.50 93 SER A N 1
ATOM 693 C CA . SER A 1 94 ? 18.356 0.839 54.345 1.00 44.53 93 SER A CA 1
ATOM 694 C C . SER A 1 94 ? 17.361 -0.325 54.211 1.00 43.18 93 SER A C 1
ATOM 695 O O . SER A 1 94 ? 17.616 -1.257 53.458 1.00 43.70 93 SER A O 1
ATOM 698 N N . LEU A 1 95 ? 16.255 -0.316 54.943 1.00 43.18 94 LEU A N 1
ATOM 699 C CA . LEU A 1 95 ? 15.236 -1.350 54.747 1.00 42.62 94 LEU A CA 1
ATOM 700 C C . LEU A 1 95 ? 14.587 -1.207 53.365 1.00 44.38 94 LEU A C 1
ATOM 701 O O . LEU A 1 95 ? 14.182 -0.091 52.985 1.00 45.71 94 LEU A O 1
ATOM 706 N N . PRO A 1 96 ? 14.424 -2.338 52.639 1.00 44.85 95 PRO A N 1
ATOM 707 C CA . PRO A 1 96 ? 13.869 -2.366 51.285 1.00 43.55 95 PRO A CA 1
ATOM 708 C C . PRO A 1 96 ? 12.467 -1.761 51.146 1.00 45.19 95 PRO A C 1
ATOM 709 O O . PRO A 1 96 ? 12.157 -1.125 50.138 1.00 47.71 95 PRO A O 1
ATOM 713 N N . TYR A 1 97 ? 11.619 -1.974 52.140 1.00 45.09 96 TYR A N 1
ATOM 714 C CA . TYR A 1 97 ? 10.242 -1.447 52.100 1.00 44.96 96 TYR A CA 1
ATOM 715 C C . TYR A 1 97 ? 10.102 0.021 52.568 1.00 45.46 96 TYR A C 1
ATOM 716 O O . TYR A 1 97 ? 9.003 0.587 52.522 1.00 47.54 96 TYR A O 1
ATOM 725 N N . VAL A 1 98 ? 11.204 0.620 53.020 1.00 44.50 97 VAL A N 1
ATOM 726 C CA . VAL A 1 98 ? 11.221 2.021 53.445 1.00 44.19 97 VAL A CA 1
ATOM 727 C C . VAL A 1 98 ? 11.859 2.895 52.359 1.00 43.11 97 VAL A C 1
ATOM 728 O O . VAL A 1 98 ? 12.861 2.517 51.747 1.00 40.61 97 VAL A O 1
ATOM 732 N N . ASP A 1 99 ? 11.265 4.063 52.143 1.00 42.46 98 ASP A N 1
ATOM 733 C CA . ASP A 1 99 ? 11.794 5.058 51.216 1.00 43.15 98 ASP A CA 1
ATOM 734 C C . ASP A 1 99 ? 12.727 5.977 51.995 1.00 40.43 98 ASP A C 1
ATOM 735 O O . ASP A 1 99 ? 12.277 6.844 52.738 1.00 40.55 98 ASP A O 1
ATOM 740 N N . ALA A 1 100 ? 14.028 5.784 51.813 1.00 38.92 99 ALA A N 1
ATOM 741 C CA . ALA A 1 100 ? 15.046 6.628 52.471 1.00 37.94 99 ALA A CA 1
ATOM 742 C C . ALA A 1 100 ? 14.815 8.126 52.251 1.00 37.94 99 ALA A C 1
ATOM 743 O O . ALA A 1 100 ? 15.216 8.934 53.070 1.00 38.71 99 ALA A O 1
ATOM 745 N N . HIS A 1 101 ? 14.137 8.501 51.174 1.00 38.70 100 HIS A N 1
ATOM 746 C CA . HIS A 1 101 ? 13.826 9.903 50.949 1.00 40.53 100 HIS A CA 1
ATOM 747 C C . HIS A 1 101 ? 12.639 10.376 51.799 1.00 40.68 100 HIS A C 1
ATOM 748 O O . HIS A 1 101 ? 12.176 11.498 51.629 1.00 41.59 100 HIS A O 1
ATOM 755 N N . SER A 1 102 ? 12.132 9.546 52.701 1.00 41.49 101 SER A N 1
ATOM 756 C CA . SER A 1 102 ? 10.988 9.947 53.507 1.00 42.28 101 SER A CA 1
ATOM 757 C C . SER A 1 102 ? 11.109 9.436 54.921 1.00 43.31 101 SER A C 1
ATOM 758 O O . SER A 1 102 ? 10.331 8.597 55.323 1.00 45.93 101 SER A O 1
ATOM 761 N N . ILE A 1 103 ? 12.078 9.954 55.673 1.00 43.43 102 ILE A N 1
ATOM 762 C CA . ILE A 1 103 ? 12.262 9.586 57.071 1.00 40.70 102 ILE A CA 1
ATOM 763 C C . ILE A 1 103 ? 11.919 10.757 57.980 1.00 40.88 102 ILE A C 1
ATOM 764 O O . ILE A 1 103 ? 12.415 11.862 57.794 1.00 44.97 102 ILE A O 1
ATOM 769 N N . ALA A 1 104 ? 11.046 10.500 58.946 1.00 39.82 103 ALA A N 1
ATOM 770 C CA . ALA A 1 104 ? 10.742 11.430 60.015 1.00 39.44 103 ALA A CA 1
ATOM 771 C C . ALA A 1 104 ? 11.646 11.087 61.207 1.00 40.74 103 ALA A C 1
ATOM 772 O O . ALA A 1 104 ? 11.828 9.915 61.552 1.00 42.56 103 ALA A O 1
ATOM 774 N N . VAL A 1 105 ? 12.216 12.093 61.849 1.00 39.02 104 VAL A N 1
ATOM 775 C CA . VAL A 1 105 ? 12.867 11.865 63.131 1.00 36.96 104 VAL A CA 1
ATOM 776 C C . VAL A 1 105 ? 12.061 12.594 64.217 1.00 37.02 104 VAL A C 1
ATOM 777 O O . VAL A 1 105 ? 11.697 13.746 64.040 1.00 34.69 104 VAL A O 1
ATOM 781 N N . VAL A 1 106 ? 11.763 11.885 65.314 1.00 39.32 105 VAL A N 1
ATOM 782 C CA . VAL A 1 106 ? 10.958 12.388 66.458 1.00 38.81 105 VAL A CA 1
ATOM 783 C C . VAL A 1 106 ? 11.787 12.305 67.743 1.00 39.16 105 VAL A C 1
ATOM 784 O O . VAL A 1 106 ? 11.904 11.244 68.352 1.00 41.18 105 VAL A O 1
ATOM 788 N N . GLY A 1 107 ? 12.374 13.428 68.142 1.00 39.96 106 GLY A N 1
ATOM 789 C CA . GLY A 1 107 ? 13.326 13.478 69.265 1.00 39.17 106 GLY A CA 1
ATOM 790 C C . GLY A 1 107 ? 12.829 14.237 70.496 1.00 38.98 106 GLY A C 1
ATOM 791 O O . GLY A 1 107 ? 12.170 15.270 70.364 1.00 34.06 106 GLY A O 1
ATOM 792 N N . LEU A 1 108 ? 13.196 13.727 71.685 1.00 40.16 107 LEU A N 1
ATOM 793 C CA . LEU A 1 108 ? 12.831 14.286 72.994 1.00 38.99 107 LEU A CA 1
ATOM 794 C C . LEU A 1 108 ? 14.038 14.821 73.819 1.00 39.29 107 LEU A C 1
ATOM 795 O O . LEU A 1 108 ? 15.006 14.104 74.041 1.00 38.59 107 LEU A O 1
ATOM 800 N N . SER A 1 109 ? 13.939 16.059 74.310 1.00 41.31 108 SER A N 1
ATOM 801 C CA . SER A 1 109 ? 15.004 16.743 75.117 1.00 43.17 108 SER A CA 1
ATOM 802 C C . SER A 1 109 ? 16.414 16.493 74.556 1.00 42.13 108 SER A C 1
ATOM 803 O O . SER A 1 109 ? 16.689 16.917 73.453 1.00 46.18 108 SER A O 1
ATOM 806 N N . TYR A 1 110 ? 17.287 15.811 75.280 1.00 41.70 109 TYR A N 1
ATOM 807 C CA . TYR A 1 110 ? 18.607 15.442 74.777 1.00 39.84 109 TYR A CA 1
ATOM 808 C C . TYR A 1 110 ? 18.526 14.826 73.399 1.00 39.87 109 TYR A C 1
ATOM 809 O O . TYR A 1 110 ? 19.266 15.205 72.498 1.00 39.99 109 TYR A O 1
ATOM 818 N N . GLY A 1 111 ? 17.620 13.867 73.242 1.00 40.23 110 GLY A N 1
ATOM 819 C CA . GLY A 1 111 ? 17.382 13.234 71.947 1.00 39.89 110 GLY A CA 1
ATOM 820 C C . GLY A 1 111 ? 16.998 14.245 70.877 1.00 40.06 110 GLY A C 1
ATOM 821 O O . GLY A 1 111 ? 17.412 14.123 69.731 1.00 41.89 110 GLY A O 1
ATOM 822 N N . GLY A 1 112 ? 16.210 15.246 71.251 1.00 39.36 111 GLY A N 1
ATOM 823 C CA . GLY A 1 112 ? 15.804 16.302 70.326 1.00 40.05 111 GLY A CA 1
ATOM 824 C C . GLY A 1 112 ? 16.962 17.154 69.837 1.00 40.30 111 GLY A C 1
ATOM 825 O O . GLY A 1 112 ? 17.028 17.506 68.655 1.00 40.84 111 GLY A O 1
ATOM 826 N N . TYR A 1 113 ? 17.867 17.492 70.752 1.00 39.51 112 TYR A N 1
ATOM 827 C CA . TYR A 1 113 ? 19.075 18.252 70.427 1.00 40.24 112 TYR A CA 1
ATOM 828 C C . TYR A 1 113 ? 19.893 17.530 69.392 1.00 41.90 112 TYR A C 1
ATOM 829 O O . TYR A 1 113 ? 20.260 18.099 68.360 1.00 42.31 112 TYR A O 1
ATOM 838 N N . LEU A 1 114 ? 20.172 16.263 69.693 1.00 44.10 113 LEU A N 1
ATOM 839 C CA . LEU A 1 114 ? 20.983 15.418 68.831 1.00 43.76 113 LEU A CA 1
ATOM 840 C C . LEU A 1 114 ? 20.293 15.177 67.505 1.00 42.01 113 LEU A C 1
ATOM 841 O O . LEU A 1 114 ? 20.960 15.092 66.488 1.00 42.92 113 LEU A O 1
ATOM 846 N N . SER A 1 115 ? 18.966 15.098 67.510 1.00 41.14 114 SER A N 1
ATOM 847 C CA . SER A 1 115 ? 18.212 14.935 66.270 1.00 41.91 114 SER A CA 1
ATOM 848 C C . SER A 1 115 ? 18.367 16.161 65.388 1.00 42.39 114 SER A C 1
ATOM 849 O O . SER A 1 115 ? 18.572 16.044 64.183 1.00 42.77 114 SER A O 1
ATOM 852 N N . ALA A 1 116 ? 18.242 17.343 65.992 1.00 43.27 115 ALA A N 1
ATOM 853 C CA . ALA A 1 116 ? 18.503 18.605 65.302 1.00 41.12 115 ALA A CA 1
ATOM 854 C C . ALA A 1 116 ? 19.824 18.481 64.563 1.00 41.83 115 ALA A C 1
ATOM 855 O O . ALA A 1 116 ? 19.886 18.664 63.345 1.00 41.96 115 ALA A O 1
ATOM 857 N N . LEU A 1 117 ? 20.866 18.096 65.304 1.00 41.83 116 LEU A N 1
ATOM 858 C CA . LEU A 1 117 ? 22.198 17.877 64.726 1.00 40.74 116 LEU A CA 1
ATOM 859 C C . LEU A 1 117 ? 22.176 16.830 63.631 1.00 38.70 116 LEU A C 1
ATOM 860 O O . LEU A 1 117 ? 22.716 17.073 62.571 1.00 39.31 116 LEU A O 1
ATOM 865 N N . LEU A 1 118 ? 21.514 15.699 63.862 1.00 39.18 117 LEU A N 1
ATOM 866 C CA . LEU A 1 118 ? 21.396 14.631 62.843 1.00 40.35 117 LEU A CA 1
ATOM 867 C C . LEU A 1 118 ? 21.122 15.156 61.457 1.00 42.90 117 LEU A C 1
ATOM 868 O O . LEU A 1 118 ? 21.703 14.660 60.494 1.00 44.33 117 LEU A O 1
ATOM 873 N N . THR A 1 119 ? 20.234 16.151 61.359 1.00 44.78 118 THR A N 1
ATOM 874 C CA . THR A 1 119 ? 19.747 16.648 60.054 1.00 43.86 118 THR A CA 1
ATOM 875 C C . THR A 1 119 ? 20.871 17.238 59.169 1.00 44.77 118 THR A C 1
ATOM 876 O O . THR A 1 119 ? 20.762 17.178 57.951 1.00 45.48 118 THR A O 1
ATOM 880 N N . ARG A 1 120 ? 21.947 17.768 59.777 1.00 46.02 119 ARG A N 1
ATOM 881 C CA . ARG A 1 120 ? 23.139 18.274 59.040 1.00 44.96 119 ARG A CA 1
ATOM 882 C C . ARG A 1 120 ? 23.983 17.150 58.463 1.00 46.76 119 ARG A C 1
ATOM 883 O O . ARG A 1 120 ? 24.911 17.437 57.726 1.00 49.25 119 ARG A O 1
ATOM 885 N N . GLU A 1 121 ? 23.697 15.886 58.808 1.00 48.50 120 GLU A N 1
ATOM 886 C CA . GLU A 1 121 ? 24.488 14.726 58.333 1.00 48.64 120 GLU A CA 1
ATOM 887 C C . GLU A 1 121 ? 23.683 13.592 57.693 1.00 48.88 120 GLU A C 1
ATOM 888 O O . GLU A 1 121 ? 24.276 12.677 57.145 1.00 49.88 120 GLU A O 1
ATOM 894 N N . ARG A 1 122 ? 22.356 13.630 57.784 1.00 49.38 121 ARG A N 1
ATOM 895 C CA . ARG A 1 122 ? 21.491 12.652 57.115 1.00 48.92 121 ARG A CA 1
ATOM 896 C C . ARG A 1 122 ? 20.211 13.329 56.633 1.00 48.34 121 ARG A C 1
ATOM 897 O O . ARG A 1 122 ? 19.758 14.316 57.231 1.00 47.63 121 ARG A O 1
ATOM 905 N N . PRO A 1 123 ? 19.608 12.794 55.557 1.00 47.37 122 PRO A N 1
ATOM 906 C CA . PRO A 1 123 ? 18.349 13.375 55.069 1.00 45.35 122 PRO A CA 1
ATOM 907 C C . PRO A 1 123 ? 17.121 13.084 55.963 1.00 43.13 122 PRO A C 1
ATOM 908 O O . PRO A 1 123 ? 16.752 11.928 56.157 1.00 42.46 122 PRO A O 1
ATOM 912 N N . VAL A 1 124 ? 16.508 14.137 56.492 1.00 41.26 123 VAL A N 1
ATOM 913 C CA . VAL A 1 124 ? 15.335 14.022 57.351 1.00 41.42 123 VAL A CA 1
ATOM 914 C C . VAL A 1 124 ? 14.200 14.866 56.757 1.00 42.98 123 VAL A C 1
ATOM 915 O O . VAL A 1 124 ? 14.246 16.101 56.804 1.00 41.34 123 VAL A O 1
ATOM 919 N N . GLU A 1 125 ? 13.200 14.207 56.170 1.00 45.27 124 GLU A N 1
ATOM 920 C CA . GLU A 1 125 ? 12.096 14.918 55.500 1.00 47.34 124 GLU A CA 1
ATOM 921 C C . GLU A 1 125 ? 11.287 15.736 56.452 1.00 47.94 124 GLU A C 1
ATOM 922 O O . GLU A 1 125 ? 10.846 16.830 56.106 1.00 49.21 124 GLU A O 1
ATOM 928 N N . TRP A 1 126 ? 11.034 15.148 57.619 1.00 46.58 125 TRP A N 1
ATOM 929 C CA . TRP A 1 126 ? 10.180 15.735 58.627 1.00 46.25 125 TRP A CA 1
ATOM 930 C C . TRP A 1 126 ? 10.936 15.578 59.934 1.00 45.10 125 TRP A C 1
ATOM 931 O O . TRP A 1 126 ? 11.518 14.530 60.177 1.00 48.40 125 TRP A O 1
ATOM 942 N N . LEU A 1 127 ? 10.945 16.626 60.745 1.00 41.01 126 LEU A N 1
ATOM 943 C CA . LEU A 1 127 ? 11.641 16.649 62.010 1.00 38.64 126 LEU A CA 1
ATOM 944 C C . LEU A 1 127 ? 10.664 17.148 63.068 1.00 38.15 126 LEU A C 1
ATOM 945 O O . LEU A 1 127 ? 10.128 18.244 62.951 1.00 39.63 126 LEU A O 1
ATOM 950 N N . ALA A 1 128 ? 10.422 16.330 64.086 1.00 38.20 127 ALA A N 1
ATOM 951 C CA . ALA A 1 128 ? 9.508 16.652 65.176 1.00 37.82 127 ALA A CA 1
ATOM 952 C C . ALA A 1 128 ? 10.339 16.634 66.448 1.00 39.99 127 ALA A C 1
ATOM 953 O O . ALA A 1 128 ? 10.922 15.596 66.782 1.00 40.00 127 ALA A O 1
ATOM 955 N N . LEU A 1 129 ? 10.413 17.790 67.128 1.00 40.52 128 LEU A N 1
ATOM 956 C CA . LEU A 1 129 ? 11.191 17.974 68.354 1.00 39.24 128 LEU A CA 1
ATOM 957 C C . LEU A 1 129 ? 10.284 18.303 69.535 1.00 39.24 128 LEU A C 1
ATOM 958 O O . LEU A 1 129 ? 9.579 19.301 69.529 1.00 39.48 128 LEU A O 1
ATOM 963 N N . ARG A 1 130 ? 10.343 17.479 70.571 1.00 40.57 129 ARG A N 1
ATOM 964 C CA . ARG A 1 130 ? 9.620 17.740 71.792 1.00 41.11 129 ARG A CA 1
ATOM 965 C C . ARG A 1 130 ? 10.551 18.196 72.903 1.00 41.67 129 ARG A C 1
ATOM 966 O O . ARG A 1 130 ? 11.363 17.420 73.416 1.00 41.62 129 ARG A O 1
ATOM 974 N N . SER A 1 131 ? 10.396 19.457 73.301 1.00 42.79 130 SER A N 1
ATOM 975 C CA . SER A 1 131 ? 11.175 20.010 74.383 1.00 41.01 130 SER A CA 1
ATOM 976 C C . SER A 1 131 ? 12.657 19.708 74.210 1.00 40.61 130 SER A C 1
ATOM 977 O O . SER A 1 131 ? 13.286 19.181 75.102 1.00 39.75 130 SER A O 1
ATOM 980 N N . PRO A 1 132 ? 13.214 20.048 73.041 1.00 42.15 131 PRO A N 1
ATOM 981 C CA . PRO A 1 132 ? 14.626 19.758 72.819 1.00 42.63 131 PRO A CA 1
ATOM 982 C C . PRO A 1 132 ? 15.565 20.540 73.742 1.00 42.39 131 PRO A C 1
ATOM 983 O O . PRO A 1 132 ? 15.389 21.752 73.962 1.00 40.01 131 PRO A O 1
ATOM 987 N N . ALA A 1 133 ? 16.573 19.834 74.244 1.00 42.32 132 ALA A N 1
ATOM 988 C CA . ALA A 1 133 ? 17.568 20.400 75.137 1.00 41.41 132 ALA A CA 1
ATOM 989 C C . ALA A 1 133 ? 18.503 21.310 74.338 1.00 42.46 132 ALA A C 1
ATOM 990 O O . ALA A 1 133 ? 18.546 21.232 73.110 1.00 43.74 132 ALA A O 1
ATOM 992 N N . LEU A 1 134 ? 19.185 22.219 75.039 1.00 42.94 133 LEU A N 1
ATOM 993 C CA . LEU A 1 134 ? 20.322 22.981 74.494 1.00 43.63 133 LEU A CA 1
ATOM 994 C C . LEU A 1 134 ? 21.482 22.850 75.488 1.00 42.34 133 LEU A C 1
ATOM 995 O O . LEU A 1 134 ? 21.256 22.844 76.690 1.00 41.38 133 LEU A O 1
ATOM 1000 N N . TYR A 1 135 ? 22.698 22.720 74.946 1.00 42.95 134 TYR A N 1
ATOM 1001 C CA . TYR A 1 135 ? 23.969 22.593 75.674 1.00 43.04 134 TYR A CA 1
ATOM 1002 C C . TYR A 1 135 ? 25.006 23.502 74.979 1.00 44.62 134 TYR A C 1
ATOM 1003 O O . TYR A 1 135 ? 24.850 23.841 73.798 1.00 45.64 134 TYR A O 1
ATOM 1012 N N . LYS A 1 136 ? 26.068 23.891 75.670 1.00 44.59 135 LYS A N 1
ATOM 1013 C CA . LYS A 1 136 ? 27.077 24.737 75.020 1.00 45.17 135 LYS A CA 1
ATOM 1014 C C . LYS A 1 136 ? 27.887 23.886 74.030 1.00 45.98 135 LYS A C 1
ATOM 1015 O O . LYS A 1 136 ? 28.169 22.737 74.318 1.00 46.80 135 LYS A O 1
ATOM 1021 N N . ASP A 1 137 ? 28.264 24.427 72.875 1.00 46.47 136 ASP A N 1
ATOM 1022 C CA . ASP A 1 137 ? 29.122 23.677 71.929 1.00 48.00 136 ASP A CA 1
ATOM 1023 C C . ASP A 1 137 ? 30.418 23.166 72.566 1.00 48.55 136 ASP A C 1
ATOM 1024 O O . ASP A 1 137 ? 30.951 22.147 72.121 1.00 50.05 136 ASP A O 1
ATOM 1029 N N . ALA A 1 138 ? 30.941 23.899 73.562 1.00 47.60 137 ALA A N 1
ATOM 1030 C CA . ALA A 1 138 ? 32.205 23.561 74.233 1.00 46.20 137 ALA A CA 1
ATOM 1031 C C . ALA A 1 138 ? 32.167 22.114 74.723 1.00 46.07 137 ALA A C 1
ATOM 1032 O O . ALA A 1 138 ? 31.110 21.640 75.115 1.00 45.58 137 ALA A O 1
ATOM 1034 N N . HIS A 1 139 ? 33.297 21.409 74.630 1.00 47.60 138 HIS A N 1
ATOM 1035 C CA . HIS A 1 139 ? 33.472 20.060 75.217 1.00 48.47 138 HIS A CA 1
ATOM 1036 C C . HIS A 1 139 ? 32.656 18.896 74.579 1.00 47.47 138 HIS A C 1
ATOM 1037 O O . HIS A 1 139 ? 32.049 18.087 75.303 1.00 43.85 138 HIS A O 1
ATOM 1044 N N . TRP A 1 140 ? 32.683 18.798 73.245 1.00 47.34 139 TRP A N 1
ATOM 1045 C CA . TRP A 1 140 ? 31.930 17.758 72.497 1.00 47.66 139 TRP A CA 1
ATOM 1046 C C . TRP A 1 140 ? 32.183 16.343 73.039 1.00 49.46 139 TRP A C 1
ATOM 1047 O O . TRP A 1 140 ? 31.225 15.575 73.279 1.00 50.25 139 TRP A O 1
ATOM 1058 N N . ASP A 1 141 ? 33.468 16.045 73.275 1.00 51.45 140 ASP A N 1
ATOM 1059 C CA . ASP A 1 141 ? 33.961 14.708 73.677 1.00 52.46 140 ASP A CA 1
ATOM 1060 C C . ASP A 1 141 ? 34.017 14.464 75.200 1.00 51.69 140 ASP A C 1
ATOM 1061 O O . ASP A 1 141 ? 34.582 13.462 75.678 1.00 50.86 140 ASP A O 1
ATOM 1066 N N . GLN A 1 142 ? 33.409 15.373 75.954 1.00 51.57 141 GLN A N 1
ATOM 1067 C CA . GLN A 1 142 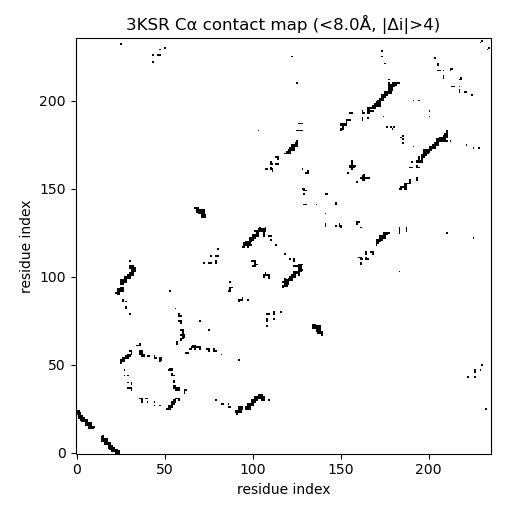? 33.164 15.136 77.361 1.00 52.24 141 GLN A CA 1
ATOM 1068 C C . GLN A 1 142 ? 31.892 14.327 77.563 1.00 50.93 141 GLN A C 1
ATOM 1069 O O . GLN A 1 142 ? 30.978 14.378 76.728 1.00 50.03 141 GLN A O 1
ATOM 1075 N N . PRO A 1 143 ? 31.848 13.569 78.673 1.00 50.05 142 PRO A N 1
ATOM 1076 C CA . PRO A 1 143 ? 30.663 12.933 79.202 1.00 49.23 142 PRO A CA 1
ATOM 1077 C C . PRO A 1 143 ? 29.487 13.879 79.235 1.00 48.30 142 PRO A C 1
ATOM 1078 O O . PRO A 1 143 ? 29.606 14.987 79.752 1.00 47.43 142 PRO A O 1
ATOM 1082 N N . LYS A 1 144 ? 28.359 13.454 78.687 1.00 47.88 143 LYS A N 1
ATOM 1083 C CA . LYS A 1 144 ? 27.212 14.350 78.637 1.00 49.18 143 LYS A CA 1
ATOM 1084 C C . LYS A 1 144 ? 26.759 14.766 80.054 1.00 49.15 143 LYS A C 1
ATOM 1085 O O . LYS A 1 144 ? 26.259 15.874 80.229 1.00 52.37 143 LYS A O 1
ATOM 1091 N N . VAL A 1 145 ? 26.943 13.902 81.059 1.00 47.38 144 VAL A N 1
ATOM 1092 C CA . VAL A 1 145 ? 26.585 14.254 82.449 1.00 44.90 144 VAL A CA 1
ATOM 1093 C C . VAL A 1 145 ? 27.393 15.463 82.917 1.00 42.80 144 VAL A C 1
ATOM 1094 O O . VAL A 1 145 ? 26.886 16.314 83.657 1.00 42.54 144 VAL A O 1
ATOM 1098 N N . SER A 1 146 ? 28.627 15.572 82.442 1.00 41.99 145 SER A N 1
ATOM 1099 C CA . SER A 1 146 ? 29.449 16.755 82.741 1.00 42.36 145 SER A CA 1
ATOM 1100 C C . SER A 1 146 ? 28.776 18.088 82.285 1.00 43.64 145 SER A C 1
ATOM 1101 O O . SER A 1 146 ? 28.988 19.143 82.894 1.00 44.49 145 SER A O 1
ATOM 1104 N N . LEU A 1 147 ? 27.952 18.037 81.239 1.00 44.47 146 LEU A N 1
ATOM 1105 C CA . LEU A 1 147 ? 27.266 19.231 80.747 1.00 44.49 146 LEU A CA 1
ATOM 1106 C C . LEU A 1 147 ? 26.290 19.778 81.802 1.00 46.71 146 LEU A C 1
ATOM 1107 O O . LEU A 1 147 ? 26.246 20.989 82.043 1.00 48.41 146 LEU A O 1
ATOM 1112 N N . ASN A 1 148 ? 25.526 18.890 82.440 1.00 49.57 147 ASN A N 1
ATOM 1113 C CA . ASN A 1 148 ? 24.601 19.289 83.529 1.00 50.00 147 ASN A CA 1
ATOM 1114 C C . ASN A 1 148 ? 25.328 19.565 84.840 1.00 50.12 147 ASN A C 1
ATOM 1115 O O . ASN A 1 148 ? 24.729 20.112 85.750 1.00 49.80 147 ASN A O 1
ATOM 1120 N N . ALA A 1 149 ? 26.586 19.141 84.963 1.00 51.12 148 ALA A N 1
ATOM 1121 C CA . ALA A 1 149 ? 27.390 19.492 86.136 1.00 53.30 148 ALA A CA 1
ATOM 1122 C C . ALA A 1 149 ? 27.518 21.014 86.191 1.00 55.63 148 ALA A C 1
ATOM 1123 O O . ALA A 1 149 ? 27.290 21.609 87.254 1.00 55.83 148 ALA A O 1
ATOM 1125 N N . ASP A 1 150 ? 27.841 21.628 85.035 1.00 57.18 149 ASP A N 1
ATOM 1126 C CA . ASP A 1 150 ? 27.992 23.098 84.900 1.00 56.91 149 ASP A CA 1
ATOM 1127 C C . ASP A 1 150 ? 26.717 23.803 85.362 1.00 57.29 149 ASP A C 1
ATOM 1128 O O . ASP A 1 150 ? 25.685 23.713 84.680 1.00 59.27 149 ASP A O 1
ATOM 1133 N N . PRO A 1 151 ? 26.787 24.519 86.508 1.00 55.51 150 PRO A N 1
ATOM 1134 C CA . PRO A 1 151 ? 25.584 25.160 87.051 1.00 54.02 150 PRO A CA 1
ATOM 1135 C C . PRO A 1 151 ? 25.052 26.261 86.125 1.00 54.14 150 PRO A C 1
ATOM 1136 O O . PRO A 1 151 ? 23.850 26.527 86.099 1.00 53.95 150 PRO A O 1
ATOM 1140 N N . ASP A 1 152 ? 25.953 26.857 85.343 1.00 54.14 151 ASP A N 1
ATOM 1141 C CA . ASP A 1 152 ? 25.591 27.866 84.368 1.00 53.48 151 ASP A CA 1
ATOM 1142 C C . ASP A 1 152 ? 24.636 27.398 83.249 1.00 52.92 151 ASP A C 1
ATOM 1143 O O . ASP A 1 152 ? 24.100 28.227 82.499 1.00 53.45 151 ASP A O 1
ATOM 1148 N N . LEU A 1 153 ? 24.434 26.088 83.124 1.00 50.11 152 LEU A N 1
ATOM 1149 C CA . LEU A 1 153 ? 23.476 25.546 82.153 1.00 48.80 152 LEU A CA 1
ATOM 1150 C C . LEU A 1 153 ? 22.070 26.157 82.285 1.00 47.90 152 LEU A C 1
ATOM 1151 O O . LEU A 1 153 ? 21.393 26.346 81.271 1.00 46.86 152 LEU A O 1
ATOM 1164 N N . ASP A 1 155 ? 21.209 29.157 83.270 1.00 49.89 154 ASP A N 1
ATOM 1165 C CA . ASP A 1 155 ? 21.196 30.472 82.694 1.00 51.33 154 ASP A CA 1
ATOM 1166 C C . ASP A 1 155 ? 21.164 30.408 81.160 1.00 50.31 154 ASP A C 1
ATOM 1167 O O . ASP A 1 155 ? 20.429 31.155 80.510 1.00 51.25 154 ASP A O 1
ATOM 1172 N N . TYR A 1 156 ? 21.954 29.488 80.606 1.00 49.49 155 TYR A N 1
ATOM 1173 C CA . TYR A 1 156 ? 22.148 29.324 79.158 1.00 47.24 155 TYR A CA 1
ATOM 1174 C C . TYR A 1 156 ? 20.852 29.011 78.453 1.00 47.88 155 TYR A C 1
ATOM 1175 O O . TYR A 1 156 ? 20.596 29.527 77.367 1.00 48.59 155 TYR A O 1
ATOM 1184 N N . ARG A 1 157 ? 20.038 28.179 79.101 1.00 48.99 156 ARG A N 1
ATOM 1185 C CA . ARG A 1 157 ? 18.700 27.820 78.620 1.00 49.01 156 ARG A CA 1
ATOM 1186 C C . ARG A 1 157 ? 17.643 28.853 78.925 1.00 48.27 156 ARG A C 1
ATOM 1187 O O . ARG A 1 157 ? 16.470 28.641 78.644 1.00 49.40 156 ARG A O 1
ATOM 1195 N N . ARG A 1 158 ? 18.039 29.941 79.562 1.00 48.34 157 ARG A N 1
ATOM 1196 C CA . ARG A 1 158 ? 17.140 31.062 79.793 1.00 47.62 157 ARG A CA 1
ATOM 1197 C C . ARG A 1 158 ? 17.585 32.301 79.042 1.00 46.74 157 ARG A C 1
ATOM 1198 O O . ARG A 1 158 ? 16.904 33.307 79.097 1.00 45.81 157 ARG A O 1
ATOM 1206 N N . ARG A 1 159 ? 18.697 32.173 78.307 1.00 46.88 158 ARG A N 1
ATOM 1207 C CA . ARG A 1 159 ? 19.222 33.184 77.406 1.00 47.38 158 ARG A CA 1
ATOM 1208 C C . ARG A 1 159 ? 18.684 33.096 75.970 1.00 46.44 158 ARG A C 1
ATOM 1209 O O . ARG A 1 159 ? 18.245 32.048 75.511 1.00 44.44 158 ARG A O 1
ATOM 1217 N N . ALA A 1 160 ? 18.751 34.233 75.270 1.00 47.66 159 ALA A N 1
ATOM 1218 C CA . ALA A 1 160 ? 18.505 34.316 73.823 1.00 45.77 159 ALA A CA 1
ATOM 1219 C C . ALA A 1 160 ? 19.782 33.868 73.094 1.00 46.02 159 ALA A C 1
ATOM 1220 O O . ALA A 1 160 ? 20.890 34.216 73.514 1.00 46.84 159 ALA A O 1
ATOM 1222 N N . LEU A 1 161 ? 19.631 33.080 72.030 1.00 45.18 160 LEU A N 1
ATOM 1223 C CA . LEU A 1 161 ? 20.777 32.512 71.320 1.00 44.61 160 LEU A CA 1
ATOM 1224 C C . LEU A 1 161 ? 20.494 32.449 69.834 1.00 44.34 160 LEU A C 1
ATOM 1225 O O . LEU A 1 161 ? 19.474 31.916 69.423 1.00 45.45 160 LEU A O 1
ATOM 1230 N N . ALA A 1 162 ? 21.397 33.000 69.036 1.00 44.84 161 ALA A N 1
ATOM 1231 C CA . ALA A 1 162 ? 21.290 32.916 67.590 1.00 45.36 161 ALA A CA 1
ATOM 1232 C C . ALA A 1 162 ? 21.946 31.620 67.116 1.00 45.91 161 ALA A C 1
ATOM 1233 O O . ALA A 1 162 ? 22.751 31.007 67.840 1.00 44.58 161 ALA A O 1
ATOM 1235 N N . PRO A 1 163 ? 21.603 31.191 65.892 1.00 45.75 162 PRO A N 1
ATOM 1236 C CA . PRO A 1 163 ? 22.265 30.058 65.224 1.00 46.91 162 PRO A CA 1
ATOM 1237 C C . PRO A 1 163 ? 23.801 30.096 65.310 1.00 46.93 162 PRO A C 1
ATOM 1238 O O . PRO A 1 163 ? 24.453 29.054 65.441 1.00 45.24 162 PRO A O 1
ATOM 1242 N N . GLY A 1 164 ? 24.353 31.305 65.229 1.00 48.48 163 GLY A N 1
ATOM 1243 C CA . GLY A 1 164 ? 25.787 31.524 65.336 1.00 49.15 163 GLY A CA 1
ATOM 1244 C C . GLY A 1 164 ? 26.385 31.158 66.679 1.00 49.20 163 GLY A C 1
ATOM 1245 O O . GLY A 1 164 ? 27.575 30.902 66.769 1.00 50.16 163 GLY A O 1
ATOM 1246 N N . ASP A 1 165 ? 25.568 31.123 67.723 1.00 49.08 164 ASP A N 1
ATOM 1247 C CA . ASP A 1 165 ? 26.067 30.868 69.075 1.00 48.99 164 ASP A CA 1
ATOM 1248 C C . ASP A 1 165 ? 26.026 29.384 69.452 1.00 47.49 164 ASP A C 1
ATOM 1249 O O . ASP A 1 165 ? 26.513 29.008 70.520 1.00 46.52 164 ASP A O 1
ATOM 1254 N N . ASN A 1 166 ? 25.450 28.544 68.593 1.00 46.33 165 ASN A N 1
ATOM 1255 C CA . ASN A 1 166 ? 25.116 27.175 68.993 1.00 44.94 165 ASN A CA 1
ATOM 1256 C C . ASN A 1 166 ? 24.967 26.216 67.813 1.00 43.60 165 ASN A C 1
ATOM 1257 O O . ASN A 1 166 ? 24.169 26.457 66.906 1.00 43.54 165 ASN A O 1
ATOM 1262 N N . LEU A 1 167 ? 25.710 25.114 67.855 1.00 42.38 166 LEU A N 1
ATOM 1263 C CA . LEU A 1 167 ? 25.766 24.166 66.737 1.00 43.26 166 LEU A CA 1
ATOM 1264 C C . LEU A 1 167 ? 24.413 23.558 66.371 1.00 42.08 166 LEU A C 1
ATOM 1265 O O . LEU A 1 167 ? 24.146 23.311 65.190 1.00 43.56 166 LEU A O 1
ATOM 1270 N N . ALA A 1 168 ? 23.565 23.312 67.365 1.00 41.21 167 ALA A N 1
ATOM 1271 C CA . ALA A 1 168 ? 22.242 22.739 67.103 1.00 41.93 167 ALA A CA 1
ATOM 1272 C C . ALA A 1 168 ? 21.401 23.781 66.381 1.00 42.51 167 ALA A C 1
ATOM 1273 O O . ALA A 1 168 ? 20.883 23.522 65.286 1.00 43.09 167 ALA A O 1
ATOM 1275 N N . LEU A 1 169 ? 21.319 24.976 66.969 1.00 42.41 168 LEU A N 1
ATOM 1276 C CA . LEU A 1 169 ? 20.582 26.088 66.369 1.00 43.60 168 LEU A CA 1
ATOM 1277 C C . LEU A 1 169 ? 21.036 26.408 64.915 1.00 45.27 168 LEU A C 1
ATOM 1278 O O . LEU A 1 169 ? 20.217 26.791 64.059 1.00 44.35 168 LEU A O 1
ATOM 1283 N N . ALA A 1 170 ? 22.340 26.246 64.666 1.00 45.92 169 ALA A N 1
ATOM 1284 C CA . ALA A 1 170 ? 22.938 26.353 63.326 1.00 44.90 169 ALA A CA 1
ATOM 1285 C C . ALA A 1 170 ? 22.376 25.300 62.377 1.00 45.16 169 ALA A C 1
ATOM 1286 O O . ALA A 1 170 ? 22.012 25.610 61.240 1.00 44.47 169 ALA A O 1
ATOM 1288 N N . ALA A 1 171 ? 22.297 24.057 62.854 1.00 45.22 170 ALA A N 1
ATOM 1289 C CA . ALA A 1 171 ? 21.714 22.970 62.072 1.00 44.57 170 ALA A CA 1
ATOM 1290 C C . ALA A 1 171 ? 20.283 23.282 61.647 1.00 45.55 170 ALA A C 1
ATOM 1291 O O . ALA A 1 171 ? 19.868 22.907 60.558 1.00 46.90 170 ALA A O 1
ATOM 1293 N N . CYS A 1 172 ? 19.525 23.960 62.500 1.00 46.85 171 CYS A N 1
ATOM 1294 C CA . CYS A 1 172 ? 18.138 24.313 62.172 1.00 48.79 171 CYS A CA 1
ATOM 1295 C C . CYS A 1 172 ? 18.047 25.357 61.085 1.00 49.55 171 CYS A C 1
ATOM 1296 O O . CYS A 1 172 ? 17.200 25.280 60.171 1.00 50.80 171 CYS A O 1
ATOM 1299 N N . ALA A 1 173 ? 18.919 26.352 61.208 1.00 49.54 172 ALA A N 1
ATOM 1300 C CA . ALA A 1 173 ? 19.045 27.397 60.209 1.00 48.95 172 ALA A CA 1
ATOM 1301 C C . ALA A 1 173 ? 19.305 26.784 58.838 1.00 48.52 172 ALA A C 1
ATOM 1302 O O . ALA A 1 173 ? 18.793 27.276 57.842 1.00 50.75 172 ALA A O 1
ATOM 1304 N N . GLN A 1 174 ? 20.064 25.694 58.785 1.00 47.90 173 GLN A N 1
ATOM 1305 C CA . GLN A 1 174 ? 20.254 24.970 57.518 1.00 48.01 173 GLN A CA 1
ATOM 1306 C C . GLN A 1 174 ? 19.072 24.061 57.152 1.00 45.91 173 GLN A C 1
ATOM 1307 O O . GLN A 1 174 ? 18.888 23.744 55.989 1.00 45.59 173 GLN A O 1
ATOM 1313 N N . TYR A 1 175 ? 18.275 23.652 58.135 1.00 46.16 174 TYR A N 1
ATOM 1314 C CA . TYR A 1 175 ? 17.211 22.671 57.906 1.00 45.96 174 TYR A CA 1
ATOM 1315 C C . TYR A 1 175 ? 16.117 23.182 56.944 1.00 45.93 174 TYR A C 1
ATOM 1316 O O . TYR A 1 175 ? 15.613 24.312 57.083 1.00 47.85 174 TYR A O 1
ATOM 1325 N N . LYS A 1 176 ? 15.773 22.328 55.982 1.00 43.59 175 LYS A N 1
ATOM 1326 C CA . LYS A 1 176 ? 14.821 22.652 54.935 1.00 43.98 175 LYS A CA 1
ATOM 1327 C C . LYS A 1 176 ? 13.523 21.808 54.947 1.00 42.33 175 LYS A C 1
ATOM 1328 O O . LYS A 1 176 ? 12.567 22.147 54.247 1.00 40.91 175 LYS A O 1
ATOM 1334 N N . GLY A 1 177 ? 13.467 20.733 55.732 1.00 41.10 176 GLY A N 1
ATOM 1335 C CA . GLY A 1 177 ? 12.238 19.935 55.840 1.00 42.74 176 GLY A CA 1
ATOM 1336 C C . GLY A 1 177 ? 11.069 20.637 56.532 1.00 43.32 176 GLY A C 1
ATOM 1337 O O . GLY A 1 177 ? 11.056 21.860 56.668 1.00 45.33 176 GLY A O 1
ATOM 1338 N N . ASP A 1 178 ? 10.068 19.868 56.944 1.00 42.63 177 ASP A N 1
ATOM 1339 C CA . ASP A 1 178 ? 8.967 20.399 57.752 1.00 43.42 177 ASP A CA 1
ATOM 1340 C C . ASP A 1 178 ? 9.290 20.121 59.213 1.00 43.16 177 ASP A C 1
ATOM 1341 O O . ASP A 1 178 ? 9.873 19.083 59.509 1.00 42.02 177 ASP A O 1
ATOM 1346 N N . VAL A 1 179 ? 8.873 21.022 60.112 1.00 43.04 178 VAL A N 1
ATOM 1347 C CA . VAL A 1 179 ? 9.232 20.976 61.538 1.00 41.93 178 VAL A CA 1
ATOM 1348 C C . VAL A 1 179 ? 8.008 21.041 62.483 1.00 42.45 178 VAL A C 1
ATOM 1349 O O . VAL A 1 179 ? 7.120 21.885 62.300 1.00 43.73 178 VAL A O 1
ATOM 1353 N N . LEU A 1 180 ? 7.960 20.158 63.480 1.00 41.05 179 LEU A N 1
ATOM 1354 C CA . LEU A 1 180 ? 6.951 20.231 64.557 1.00 42.42 179 LEU A CA 1
ATOM 1355 C C . LEU A 1 180 ? 7.663 20.518 65.868 1.00 43.59 179 LEU A C 1
ATOM 1356 O O . LEU A 1 180 ? 8.568 19.783 66.236 1.00 44.48 179 LEU A O 1
ATOM 1361 N N . LEU A 1 181 ? 7.249 21.556 66.587 1.00 43.71 180 LEU A N 1
ATOM 1362 C CA . LEU A 1 181 ? 7.866 21.896 67.876 1.00 42.33 180 LEU A CA 1
ATOM 1363 C C . LEU A 1 181 ? 6.772 21.783 68.935 1.00 43.25 180 LEU A C 1
ATOM 1364 O O . LEU A 1 181 ? 5.804 22.541 68.897 1.00 46.66 180 LEU A O 1
ATOM 1369 N N . VAL A 1 182 ? 6.912 20.836 69.861 1.00 41.99 181 VAL A N 1
ATOM 1370 C CA . VAL A 1 182 ? 5.964 20.657 70.964 1.00 39.51 181 VAL A CA 1
ATOM 1371 C C . VAL A 1 182 ? 6.663 21.098 72.257 1.00 39.51 181 VAL A C 1
ATOM 1372 O O . VAL A 1 182 ? 7.789 20.616 72.522 1.00 39.38 181 VAL A O 1
ATOM 1376 N N . GLU A 1 183 ? 6.038 22.022 73.024 1.00 37.08 182 GLU A N 1
ATOM 1377 C CA . GLU A 1 183 ? 6.547 22.418 74.371 1.00 36.68 182 GLU A CA 1
ATOM 1378 C C . GLU A 1 183 ? 5.540 22.197 75.538 1.00 38.78 182 GLU A C 1
ATOM 1379 O O . GLU A 1 183 ? 4.312 22.157 75.326 1.00 39.50 182 GLU A O 1
ATOM 1385 N N . ALA A 1 184 ? 6.085 22.024 76.756 1.00 38.94 183 ALA A N 1
ATOM 1386 C CA . ALA A 1 184 ? 5.289 21.841 77.983 1.00 37.79 183 ALA A CA 1
ATOM 1387 C C . ALA A 1 184 ? 5.231 23.203 78.625 1.00 39.07 183 ALA A C 1
ATOM 1388 O O . ALA A 1 184 ? 6.269 23.764 78.956 1.00 40.03 183 ALA A O 1
ATOM 1390 N N . GLU A 1 185 ? 4.034 23.746 78.808 1.00 39.26 184 GLU A N 1
ATOM 1391 C CA . GLU A 1 185 ? 3.906 25.134 79.254 1.00 37.83 184 GLU A CA 1
ATOM 1392 C C . GLU A 1 185 ? 4.738 25.452 80.493 1.00 37.97 184 GLU A C 1
ATOM 1393 O O . GLU A 1 185 ? 5.356 26.496 80.536 1.00 37.23 184 GLU A O 1
ATOM 1399 N N . ASN A 1 186 ? 4.760 24.556 81.485 1.00 38.87 185 ASN A N 1
ATOM 1400 C CA . ASN A 1 186 ? 5.475 24.808 82.758 1.00 39.30 185 ASN A CA 1
ATOM 1401 C C . ASN A 1 186 ? 6.770 24.005 82.988 1.00 40.32 185 ASN A C 1
ATOM 1402 O O . ASN A 1 186 ? 7.138 23.713 84.132 1.00 41.06 185 ASN A O 1
ATOM 1407 N N . ASP A 1 187 ? 7.438 23.658 81.888 1.00 39.83 186 ASP A N 1
ATOM 1408 C CA . ASP A 1 187 ? 8.736 22.992 81.880 1.00 38.92 186 ASP A CA 1
ATOM 1409 C C . ASP A 1 187 ? 9.775 23.899 82.553 1.00 38.06 186 ASP A C 1
ATOM 1410 O O . ASP A 1 187 ? 9.902 25.078 82.196 1.00 39.02 186 ASP A O 1
ATOM 1415 N N . VAL A 1 188 ? 10.482 23.349 83.539 1.00 37.15 187 VAL A N 1
ATOM 1416 C CA . VAL A 1 188 ? 11.612 24.013 84.190 1.00 37.07 187 VAL A CA 1
ATOM 1417 C C . VAL A 1 188 ? 12.944 23.391 83.777 1.00 38.38 187 VAL A C 1
ATOM 1418 O O . VAL A 1 188 ? 13.973 23.892 84.175 1.00 40.59 187 VAL A O 1
ATOM 1422 N N . ILE A 1 189 ? 12.934 22.321 82.987 1.00 39.09 188 ILE A N 1
ATOM 14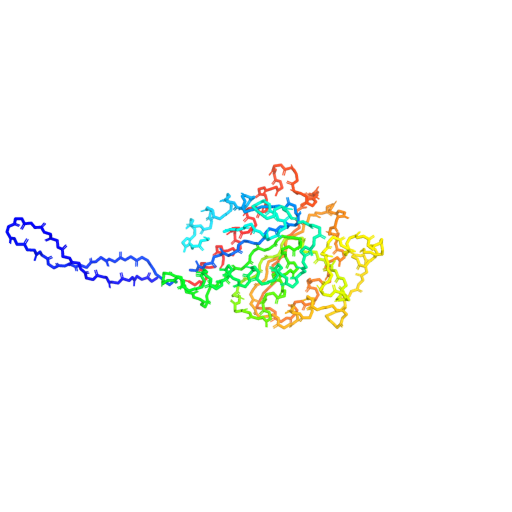23 C CA . ILE A 1 189 ? 14.170 21.702 82.457 1.00 39.60 188 ILE A CA 1
ATOM 1424 C C . ILE A 1 189 ? 14.521 22.294 81.085 1.00 42.40 188 ILE A C 1
ATOM 1425 O O . ILE A 1 189 ? 15.653 22.713 80.840 1.00 44.98 188 ILE A O 1
ATOM 1430 N N . VAL A 1 190 ? 13.555 22.308 80.179 1.00 43.90 189 VAL A N 1
ATOM 1431 C CA . VAL A 1 190 ? 13.718 22.974 78.890 1.00 43.77 189 VAL A CA 1
ATOM 1432 C C . VAL A 1 190 ? 12.607 24.007 78.854 1.00 44.59 189 VAL A C 1
ATOM 1433 O O . VAL A 1 190 ? 11.494 23.717 78.463 1.00 43.88 189 VAL A O 1
ATOM 1437 N N . PRO A 1 191 ? 12.892 25.215 79.343 1.00 46.40 190 PRO A N 1
ATOM 1438 C CA . PRO A 1 191 ? 11.829 26.219 79.480 1.00 47.06 190 PRO A CA 1
ATOM 1439 C C . PRO A 1 191 ? 11.614 27.004 78.182 1.00 47.07 190 PRO A C 1
ATOM 1440 O O . PRO A 1 191 ? 12.363 26.808 77.226 1.00 48.99 190 PRO A O 1
ATOM 1444 N N . HIS A 1 192 ? 10.611 27.880 78.152 1.00 45.83 191 HIS A N 1
ATOM 1445 C CA . HIS A 1 192 ? 10.241 28.585 76.908 1.00 46.58 191 HIS A CA 1
ATOM 1446 C C . HIS A 1 192 ? 11.418 29.168 76.125 1.00 45.17 191 HIS A C 1
ATOM 1447 O O . HIS A 1 192 ? 11.471 29.017 74.916 1.00 45.62 191 HIS A O 1
ATOM 1454 N N . PRO A 1 193 ? 12.364 29.829 76.806 1.00 43.49 192 PRO A N 1
ATOM 1455 C CA . PRO A 1 193 ? 13.400 30.471 76.006 1.00 43.98 192 PRO A CA 1
ATOM 1456 C C . PRO A 1 193 ? 14.188 29.539 75.103 1.00 43.08 192 PRO A C 1
ATOM 1457 O O . PRO A 1 193 ? 14.662 29.986 74.057 1.00 45.01 192 PRO A O 1
ATOM 1461 N N . VAL A 1 194 ? 14.324 28.268 75.471 1.00 41.23 193 VAL A N 1
ATOM 1462 C CA . VAL A 1 194 ? 14.995 27.315 74.561 1.00 41.15 193 VAL A CA 1
ATOM 1463 C C . VAL A 1 194 ? 14.176 27.190 73.281 1.00 40.64 193 VAL A C 1
ATOM 1464 O O . VAL A 1 194 ? 14.707 27.277 72.171 1.00 38.02 193 VAL A O 1
ATOM 1476 N N . ARG A 1 196 ? 11.918 29.318 72.149 1.00 43.01 195 ARG A N 1
ATOM 1477 C CA . ARG A 1 196 ? 11.946 30.568 71.402 1.00 45.92 195 ARG A CA 1
ATOM 1478 C C . ARG A 1 196 ? 13.180 30.525 70.476 1.00 45.75 195 ARG A C 1
ATOM 1479 O O . ARG A 1 196 ? 13.045 30.799 69.277 1.00 44.51 195 ARG A O 1
ATOM 1487 N N . ASN A 1 197 ? 14.343 30.111 71.014 1.00 46.00 196 ASN A N 1
ATOM 1488 C CA . ASN A 1 197 ? 15.612 30.041 70.243 1.00 47.26 196 ASN A CA 1
ATOM 1489 C C . ASN A 1 197 ? 15.517 29.086 69.048 1.00 48.11 196 ASN A C 1
ATOM 1490 O O . ASN A 1 197 ? 15.993 29.410 67.942 1.00 51.10 196 ASN A O 1
ATOM 1495 N N . TYR A 1 198 ? 14.923 27.912 69.286 1.00 47.05 197 TYR A N 1
ATOM 1496 C CA . TYR A 1 198 ? 14.681 26.907 68.232 1.00 44.82 197 TYR A CA 1
ATOM 1497 C C . TYR A 1 198 ? 13.758 27.442 67.122 1.00 42.88 197 TYR A C 1
ATOM 1498 O O . TYR A 1 198 ? 14.178 27.544 65.964 1.00 41.38 197 TYR A O 1
ATOM 1507 N N . ALA A 1 199 ? 12.520 27.784 67.482 1.00 41.69 198 ALA A N 1
ATOM 1508 C CA . ALA A 1 199 ? 11.584 28.436 66.565 1.00 41.68 198 ALA A CA 1
ATOM 1509 C C . ALA A 1 199 ? 12.272 29.515 65.709 1.00 42.34 198 ALA A C 1
ATOM 1510 O O . ALA A 1 199 ? 12.258 29.448 64.484 1.00 43.24 198 ALA A O 1
ATOM 1512 N N . ASP A 1 200 ? 12.898 30.490 66.356 1.00 42.57 199 ASP A N 1
ATOM 1513 C CA . ASP A 1 200 ? 13.605 31.562 65.637 1.00 42.78 199 ASP A CA 1
ATOM 1514 C C . ASP A 1 200 ? 14.633 31.045 64.611 1.00 42.37 199 ASP A C 1
ATOM 1515 O O . ASP A 1 200 ? 14.701 31.560 63.494 1.00 44.89 199 ASP A O 1
ATOM 1520 N N . ALA A 1 201 ? 15.406 30.028 64.993 1.00 40.85 200 ALA A N 1
ATOM 1521 C CA . ALA A 1 201 ? 16.490 29.496 64.164 1.00 39.38 200 ALA A CA 1
ATOM 1522 C C . ALA A 1 201 ? 16.019 28.709 62.922 1.00 40.60 200 ALA A C 1
ATOM 1523 O O . ALA A 1 201 ? 16.802 28.484 62.003 1.00 42.56 200 ALA A O 1
ATOM 1525 N N . PHE A 1 202 ? 14.752 28.310 62.871 1.00 41.34 201 PHE A N 1
ATOM 1526 C CA . PHE A 1 202 ? 14.258 27.435 61.790 1.00 41.17 201 PHE A CA 1
ATOM 1527 C C . PHE A 1 202 ? 13.720 28.190 60.600 1.00 41.39 201 PHE A C 1
ATOM 1528 O O . PHE A 1 202 ? 12.858 27.703 59.899 1.00 43.50 201 PHE A O 1
ATOM 1536 N N . THR A 1 203 ? 14.226 29.364 60.322 1.00 42.67 202 THR A N 1
ATOM 1537 C CA . THR A 1 203 ? 13.600 30.191 59.289 1.00 44.96 202 THR A CA 1
ATOM 1538 C C . THR A 1 203 ? 13.903 29.776 57.811 1.00 44.29 202 THR A C 1
ATOM 1539 O O . THR A 1 203 ? 13.799 30.595 56.916 1.00 43.69 202 THR A O 1
ATOM 1543 N N . ASN A 1 204 ? 14.248 28.503 57.578 1.00 44.73 203 ASN A N 1
ATOM 1544 C CA . ASN A 1 204 ? 14.375 27.907 56.235 1.00 42.69 203 ASN A CA 1
ATOM 1545 C C . ASN A 1 204 ? 13.561 26.628 56.024 1.00 43.18 203 ASN A C 1
ATOM 1546 O O . ASN A 1 204 ? 13.686 26.006 54.978 1.00 43.20 203 ASN A O 1
ATOM 1551 N N . ALA A 1 205 ? 12.758 26.207 56.999 1.00 43.96 204 ALA A N 1
ATOM 1552 C CA . ALA A 1 205 ? 11.976 24.959 56.865 1.00 42.70 204 ALA A CA 1
ATOM 1553 C C . ALA A 1 205 ? 10.767 25.176 55.975 1.00 41.85 204 ALA A C 1
ATOM 1554 O O . ALA A 1 205 ? 10.188 26.264 55.964 1.00 38.52 204 ALA A O 1
ATOM 1556 N N . ARG A 1 206 ? 10.383 24.130 55.241 1.00 43.25 205 ARG A N 1
ATOM 1557 C CA . ARG A 1 206 ? 9.143 24.155 54.452 1.00 44.05 205 ARG A CA 1
ATOM 1558 C C . ARG A 1 206 ? 7.980 24.675 55.307 1.00 44.81 205 ARG A C 1
ATOM 1559 O O . ARG A 1 206 ? 7.082 25.349 54.807 1.00 46.66 205 ARG A O 1
ATOM 1567 N N . SER A 1 207 ? 8.001 24.366 56.596 1.00 45.05 206 SER A N 1
ATOM 1568 C CA . SER A 1 207 ? 6.919 24.747 57.473 1.00 44.43 206 SER A CA 1
ATOM 1569 C C . SER A 1 207 ? 7.363 24.560 58.893 1.00 42.73 206 SER A C 1
ATOM 1570 O O . SER A 1 207 ? 8.289 23.786 59.176 1.00 43.02 206 SER A O 1
ATOM 1573 N N . LEU A 1 208 ? 6.667 25.247 59.782 1.00 40.57 207 LEU A N 1
ATOM 1574 C CA . LEU A 1 208 ? 6.972 25.204 61.195 1.00 40.55 207 LEU A CA 1
ATOM 1575 C C . LEU A 1 208 ? 5.663 25.155 61.946 1.00 41.49 207 LEU A C 1
ATOM 1576 O O . LEU A 1 208 ? 4.948 26.150 61.997 1.00 41.65 207 LEU A O 1
ATOM 1581 N N . THR A 1 209 ? 5.323 23.991 62.486 1.00 41.67 208 THR A N 1
ATOM 1582 C CA . THR A 1 209 ? 4.135 23.874 63.309 1.00 41.90 208 THR A CA 1
ATOM 1583 C C . THR A 1 209 ? 4.616 23.910 64.737 1.00 45.01 208 THR A C 1
ATOM 1584 O O . THR A 1 209 ? 5.718 23.446 65.044 1.00 49.17 208 THR A O 1
ATOM 1588 N N . SER A 1 210 ? 3.783 24.410 65.630 1.00 44.47 209 SER A N 1
ATOM 1589 C CA . SER A 1 210 ? 4.207 24.545 67.004 1.00 44.28 209 SER A CA 1
ATOM 1590 C C . SER A 1 210 ? 3.050 24.425 67.985 1.00 44.30 209 SER A C 1
ATOM 1591 O O . SER A 1 210 ? 2.202 25.317 68.028 1.00 45.72 209 SER A O 1
ATOM 1594 N N . ARG A 1 211 ? 3.006 23.336 68.762 1.00 43.76 210 ARG A N 1
ATOM 1595 C CA . ARG A 1 211 ? 1.967 23.151 69.782 1.00 42.13 210 ARG A CA 1
ATOM 1596 C C . ARG A 1 211 ? 2.603 23.455 71.131 1.00 40.60 210 ARG A C 1
ATOM 1597 O O . ARG A 1 211 ? 3.780 23.220 71.309 1.00 44.23 210 ARG A O 1
ATOM 1599 N N . VAL A 1 212 ? 1.865 24.084 72.040 1.00 39.70 211 VAL A N 1
ATOM 1600 C CA . VAL A 1 212 ? 2.280 24.217 73.454 1.00 38.13 211 VAL A CA 1
ATOM 1601 C C . VAL A 1 212 ? 1.276 23.367 74.222 1.00 40.13 211 VAL A C 1
ATOM 1602 O O . VAL A 1 212 ? 0.086 23.542 74.007 1.00 43.08 211 VAL A O 1
ATOM 1606 N N . ILE A 1 213 ? 1.705 22.468 75.110 1.00 39.75 212 ILE A N 1
ATOM 1607 C CA . ILE A 1 213 ? 0.740 21.728 75.934 1.00 37.40 212 ILE A CA 1
ATOM 1608 C C . ILE A 1 213 ? 0.451 22.523 77.189 1.00 38.19 212 ILE A C 1
ATOM 1609 O O . ILE A 1 213 ? 1.341 22.817 77.981 1.00 38.39 212 ILE A O 1
ATOM 1614 N N . ALA A 1 214 ? -0.808 22.894 77.362 1.00 40.43 213 ALA A N 1
ATOM 1615 C CA . ALA A 1 214 ? -1.160 23.801 78.445 1.00 40.13 213 ALA A CA 1
ATOM 1616 C C . ALA A 1 214 ? -0.886 23.152 79.797 1.00 39.98 213 ALA A C 1
ATOM 1617 O O . ALA A 1 214 ? -1.232 22.000 80.055 1.00 39.21 213 ALA A O 1
ATOM 1619 N N . GLY A 1 215 ? -0.207 23.895 80.642 1.00 41.50 214 GLY A N 1
ATOM 1620 C CA . GLY A 1 215 ? 0.098 23.443 81.990 1.00 43.60 214 GLY A CA 1
ATOM 1621 C C . GLY A 1 215 ? 0.980 22.214 82.199 1.00 44.35 214 GLY A C 1
ATOM 1622 O O . GLY A 1 215 ? 1.165 21.809 83.339 1.00 42.57 214 GLY A O 1
ATOM 1623 N N . ALA A 1 216 ? 1.533 21.626 81.133 1.00 45.14 215 ALA A N 1
ATOM 1624 C CA . ALA A 1 216 ? 2.348 20.410 81.267 1.00 43.08 215 ALA A CA 1
ATOM 1625 C C . ALA A 1 216 ? 3.729 20.692 81.876 1.00 41.03 215 ALA A C 1
ATOM 1626 O O . ALA A 1 216 ? 4.194 21.840 81.893 1.00 40.26 215 ALA A O 1
ATOM 1628 N N . ASP A 1 217 ? 4.366 19.629 82.366 1.00 38.81 216 ASP A N 1
ATOM 1629 C CA . ASP A 1 217 ? 5.768 19.661 82.828 1.00 38.41 216 ASP A CA 1
ATOM 1630 C C . ASP A 1 217 ? 6.629 18.863 81.859 1.00 38.92 216 ASP A C 1
ATOM 1631 O O . ASP A 1 217 ? 6.088 18.207 80.967 1.00 42.86 216 ASP A O 1
ATOM 1636 N N . HIS A 1 218 ? 7.948 18.920 82.013 1.00 37.93 217 HIS A N 1
ATOM 1637 C CA . HIS A 1 218 ? 8.870 18.242 81.091 1.00 38.07 217 HIS A CA 1
ATOM 1638 C C . HIS A 1 218 ? 8.540 16.745 80.917 1.00 40.02 217 HIS A C 1
ATOM 1639 O O . HIS A 1 218 ? 8.642 16.243 79.822 1.00 42.96 217 HIS A O 1
ATOM 1646 N N . ALA A 1 219 ? 8.098 16.033 81.960 1.00 40.92 218 ALA A N 1
ATOM 1647 C CA . ALA A 1 219 ? 7.768 14.596 81.816 1.00 38.68 218 ALA A CA 1
ATOM 1648 C C . ALA A 1 219 ? 6.417 14.326 81.157 1.00 40.80 218 ALA A C 1
ATOM 1649 O O . ALA A 1 219 ? 6.077 13.175 80.908 1.00 42.51 218 ALA A O 1
ATOM 1651 N N . LEU A 1 220 ? 5.663 15.377 80.851 1.00 42.86 219 LEU A N 1
ATOM 1652 C CA . LEU A 1 220 ? 4.234 15.270 80.539 1.00 43.39 219 LEU A CA 1
ATOM 1653 C C . LEU A 1 220 ? 3.592 14.277 81.518 1.00 44.49 219 LEU A C 1
ATOM 1654 O O . LEU A 1 220 ? 2.894 13.338 81.123 1.00 45.58 219 LEU A O 1
ATOM 1659 N N . SER A 1 221 ? 3.828 14.503 82.806 1.00 44.77 220 SER A N 1
ATOM 1660 C CA . SER A 1 221 ? 3.432 13.534 83.808 1.00 44.77 220 SER A CA 1
ATOM 1661 C C . SER A 1 221 ? 1.927 13.367 83.970 1.00 45.54 220 SER A C 1
ATOM 1662 O O . SER A 1 221 ? 1.502 12.356 84.482 1.00 48.82 220 SER A O 1
ATOM 1665 N N . VAL A 1 222 ? 1.112 14.330 83.560 1.00 46.56 221 VAL A N 1
ATOM 1666 C CA . VAL A 1 222 ? -0.343 14.113 83.568 1.00 46.22 221 VAL A CA 1
ATOM 1667 C C . VAL A 1 222 ? -0.719 13.316 82.327 1.00 47.29 221 VAL A C 1
ATOM 1668 O O . VAL A 1 222 ? -0.223 13.574 81.232 1.00 46.15 221 VAL A O 1
ATOM 1672 N N . LYS A 1 223 ? -1.608 12.347 82.511 1.00 50.11 222 LYS A N 1
ATOM 1673 C CA . LYS A 1 223 ? -2.044 11.459 81.430 1.00 49.84 222 LYS A CA 1
ATOM 1674 C C . LYS A 1 223 ? -2.547 12.246 80.217 1.00 49.63 222 LYS A C 1
ATOM 1675 O O . LYS A 1 223 ? -2.144 11.985 79.081 1.00 51.57 222 LYS A O 1
ATOM 1681 N N . GLU A 1 224 ? -3.401 13.231 80.472 1.00 47.80 223 GLU A N 1
ATOM 1682 C CA . GLU A 1 224 ? -4.036 14.013 79.410 1.00 47.97 223 GLU A CA 1
ATOM 1683 C C . GLU A 1 224 ? -3.036 14.772 78.547 1.00 45.91 223 GLU A C 1
ATOM 1684 O O . GLU A 1 224 ? -3.277 14.972 77.361 1.00 46.19 223 GLU A O 1
ATOM 1690 N N . HIS A 1 225 ? -1.933 15.203 79.149 1.00 44.22 224 HIS A N 1
ATOM 1691 C CA . HIS A 1 225 ? -0.881 15.916 78.422 1.00 44.37 224 HIS A CA 1
ATOM 1692 C C . HIS A 1 225 ? -0.094 14.942 77.582 1.00 43.87 224 HIS A C 1
ATOM 1693 O O . HIS A 1 225 ? 0.232 15.180 76.420 1.00 43.86 224 HIS A O 1
ATOM 1700 N N . GLN A 1 226 ? 0.225 13.839 78.208 1.00 44.92 225 GLN A N 1
ATOM 1701 C CA . GLN A 1 226 ? 0.871 12.740 77.532 1.00 48.05 225 GLN A CA 1
ATOM 1702 C C . GLN A 1 226 ? 0.087 12.384 76.242 1.00 47.26 225 GLN A C 1
ATOM 1703 O O . GLN A 1 226 ? 0.688 12.066 75.226 1.00 48.28 225 GLN A O 1
ATOM 1709 N N . GLN A 1 227 ? -1.242 12.499 76.275 1.00 47.03 226 GLN A N 1
ATOM 1710 C CA . GLN A 1 227 ? -2.103 12.207 75.102 1.00 47.24 226 GLN A CA 1
ATOM 1711 C C . GLN A 1 227 ? -2.297 13.388 74.147 1.00 46.91 226 GLN A C 1
ATOM 1712 O O . GLN A 1 227 ? -2.524 13.181 72.960 1.00 46.84 226 GLN A O 1
ATOM 1718 N N . GLU A 1 228 ? -2.294 14.617 74.666 1.00 45.93 227 GLU A N 1
ATOM 1719 C CA . GLU A 1 228 ? -2.290 15.787 73.804 1.00 45.36 227 GLU A CA 1
ATOM 1720 C C . GLU A 1 228 ? -1.107 15.639 72.857 1.00 44.09 227 GLU A C 1
ATOM 1721 O O . GLU A 1 228 ? -1.230 15.839 71.658 1.00 45.13 227 GLU A O 1
ATOM 1727 N N . TYR A 1 229 ? 0.044 15.272 73.395 1.00 42.40 228 TYR A N 1
ATOM 1728 C CA . TYR A 1 229 ? 1.231 15.163 72.570 1.00 41.98 228 TYR A CA 1
ATOM 1729 C C . TYR A 1 229 ? 1.092 14.051 71.537 1.00 42.61 228 TYR A C 1
ATOM 1730 O O . TYR A 1 229 ? 1.403 14.247 70.364 1.00 42.72 228 TYR A O 1
ATOM 1739 N N . THR A 1 230 ? 0.608 12.889 71.950 1.00 42.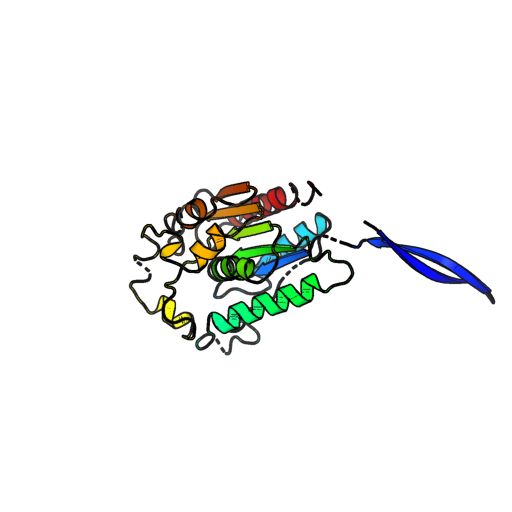32 229 THR A N 1
ATOM 1740 C CA . THR A 1 230 ? 0.370 11.821 70.976 1.00 43.01 229 THR A CA 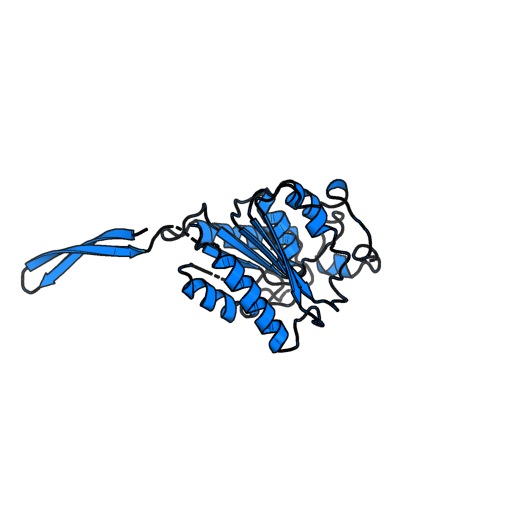1
ATOM 1741 C C . THR A 1 230 ? -0.523 12.336 69.836 1.00 43.36 229 THR A C 1
ATOM 1742 O O . THR A 1 230 ? -0.202 12.161 68.653 1.00 44.21 229 THR A O 1
ATOM 1746 N N . ARG A 1 231 ? -1.623 12.997 70.188 1.00 43.61 230 ARG A N 1
ATOM 1747 C CA . ARG A 1 231 ? -2.547 13.496 69.168 1.00 44.42 230 ARG A CA 1
ATOM 1748 C C . ARG A 1 231 ? -1.837 14.537 68.301 1.00 43.26 230 ARG A C 1
ATOM 1749 O O . ARG A 1 231 ? -1.926 14.462 67.081 1.00 43.23 230 ARG A O 1
ATOM 1754 N N . ALA A 1 232 ? -1.094 15.461 68.921 1.00 40.94 231 ALA A N 1
ATOM 1755 C CA . ALA A 1 232 ? -0.346 16.478 68.170 1.00 39.91 231 ALA A CA 1
ATOM 1756 C C . ALA A 1 232 ? 0.612 15.878 67.159 1.00 41.73 231 ALA A C 1
ATOM 1757 O O . ALA A 1 232 ? 0.670 16.315 66.015 1.00 42.67 231 ALA A O 1
ATOM 1759 N N . LEU A 1 233 ? 1.359 14.872 67.587 1.00 43.70 232 LEU A N 1
ATOM 1760 C CA . LEU A 1 233 ? 2.370 14.260 66.739 1.00 43.99 232 LEU A CA 1
ATOM 1761 C C . LEU A 1 233 ? 1.730 13.535 65.598 1.00 43.85 232 LEU A C 1
ATOM 1762 O O . LEU A 1 233 ? 2.129 13.675 64.446 1.00 44.73 232 LEU A O 1
ATOM 1767 N N . ILE A 1 234 ? 0.723 12.751 65.933 1.00 45.12 233 ILE A N 1
ATOM 1768 C CA 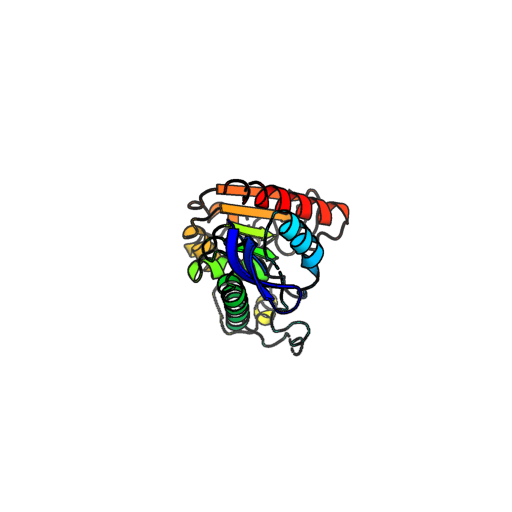. ILE A 1 234 ? 0.034 11.934 64.936 1.00 45.87 233 ILE A CA 1
ATOM 1769 C C . ILE A 1 234 ? -0.781 12.739 63.930 1.00 44.28 233 ILE A C 1
ATOM 1770 O O . ILE A 1 234 ? -0.815 12.383 62.764 1.00 46.04 233 ILE A O 1
ATOM 1775 N N . ASP A 1 235 ? -1.419 13.816 64.366 1.00 43.33 234 ASP A N 1
ATOM 1776 C CA . ASP A 1 235 ? -2.082 14.727 63.429 1.00 44.25 234 ASP A CA 1
ATOM 1777 C C . ASP A 1 235 ? -1.077 15.296 62.430 1.00 45.24 234 ASP A C 1
ATOM 1778 O O . ASP A 1 235 ? -1.338 15.346 61.218 1.00 46.91 234 ASP A O 1
ATOM 1783 N N . TRP A 1 236 ? 0.070 15.717 62.945 1.00 44.74 235 TRP A N 1
ATOM 1784 C CA . TRP A 1 236 ? 1.107 16.293 62.112 1.00 44.89 235 TRP A CA 1
ATOM 1785 C C . TRP A 1 236 ? 1.646 15.262 61.113 1.00 45.91 235 TRP A C 1
ATOM 1786 O O . TRP A 1 236 ? 1.691 15.545 59.911 1.00 47.15 235 TRP A O 1
ATOM 1797 N N . LEU A 1 237 ? 2.010 14.068 61.586 1.00 45.33 236 LEU A N 1
ATOM 1798 C CA . LEU A 1 237 ? 2.506 13.035 60.675 1.00 45.17 236 LEU A CA 1
ATOM 1799 C C . LEU A 1 237 ? 1.482 12.714 59.634 1.00 46.66 236 LEU A C 1
ATOM 1800 O O . LEU A 1 237 ? 1.834 12.600 58.465 1.00 49.60 236 LEU A O 1
ATOM 1805 N N . THR A 1 238 ? 0.223 12.559 60.054 1.00 46.92 237 THR A N 1
ATOM 1806 C CA . THR A 1 238 ? -0.887 12.348 59.129 1.00 45.27 237 THR A CA 1
ATOM 1807 C C . THR A 1 238 ? -0.854 13.432 58.083 1.00 46.92 237 THR A C 1
ATOM 1808 O O . THR A 1 238 ? -0.737 13.122 56.944 1.00 47.79 237 THR A O 1
ATOM 1812 N N . GLU A 1 239 ? -0.906 14.697 58.468 1.00 48.53 238 GLU A N 1
ATOM 1813 C CA . GLU A 1 239 ? -0.803 15.771 57.493 1.00 51.27 238 GLU A CA 1
ATOM 1814 C C . GLU A 1 239 ? 0.478 15.743 56.629 1.00 53.07 238 GLU A C 1
ATOM 1815 O O . GLU A 1 239 ? 0.434 15.963 55.417 1.00 53.88 238 GLU A O 1
ATOM 1829 N N . VAL A 1 241 ? 2.572 13.099 56.004 1.00 58.61 240 VAL A N 1
ATOM 1830 C CA . VAL A 1 241 ? 2.782 11.879 55.269 1.00 60.20 240 VAL A CA 1
ATOM 1831 C C . VAL A 1 241 ? 1.593 11.563 54.370 1.00 62.59 240 VAL A C 1
ATOM 1832 O O . VAL A 1 241 ? 1.791 11.010 53.302 1.00 61.91 240 VAL A O 1
ATOM 1836 N N . VAL A 1 242 ? 0.376 11.922 54.802 1.00 67.26 241 VAL A N 1
ATOM 1837 C CA . VAL A 1 242 ? -0.834 11.992 53.926 1.00 69.68 241 VAL A CA 1
ATOM 1838 C C . VAL A 1 242 ? -0.535 12.785 52.662 1.00 72.39 241 VAL A C 1
ATOM 1839 O O . VAL A 1 242 ? -0.657 12.254 51.559 1.00 72.92 241 VAL A O 1
ATOM 1843 N N . GLY A 1 243 ? -0.120 14.043 52.825 1.00 75.37 242 GLY A N 1
ATOM 1844 C CA . GLY A 1 243 ? 0.357 14.861 51.707 1.00 77.06 242 GLY A CA 1
ATOM 1845 C C . GLY A 1 243 ? 1.013 14.069 50.573 1.00 79.39 242 GLY A C 1
ATOM 1846 O O . GLY A 1 243 ? 0.886 14.447 49.411 1.00 83.03 242 GLY A O 1
ATOM 1847 N N . ARG A 1 244 ? 1.691 12.959 50.891 1.00 79.61 243 ARG A N 1
ATOM 1848 C CA . ARG A 1 244 ? 2.413 12.140 49.892 1.00 79.10 243 ARG A CA 1
ATOM 1849 C C . ARG A 1 244 ? 1.958 10.660 49.838 1.00 77.07 243 ARG A C 1
ATOM 1850 O O . ARG A 1 244 ? 0.946 10.320 49.233 1.00 73.18 243 ARG A O 1
#

CATH classification: 6.20.370.100 (+1 more: 3.40.50.1820)

Foldseek 3Di:
DWDWDWDWDDDPPDIDIDIDIDAAEAEEEEFEDQPDFFPLCPVLCVVVVVLVYHYGGGFACDDVNVCNQFDFLVRSLVVSVVVLVVRCPDGRYPQQHYEYAAAACRLLSVLVNVVPGPHQEYEYELHHFFFPPPRNGRPVVRVVPVVSCVLVDADALVRGVSLVSLLVDAHEYEYEEEQPEPRNHDRVCNNVVSNVRYPYYHYYYQPNAYSVSPDPVSSVVVSCSVSVVVCCCVVD

Nearest PDB structures (foldseek):
  3ksr-assembly1_A-2  TM=1.002E+00  e=1.030E-47  Xanthomonas campestris pv. campestris str. ATCC 33913
  7y4g-assembly1_A  TM=6.475E-01  e=2.507E-09  Bacteroides thetaiotaomicron
  8g0n-assembly1_A  TM=7.077E-01  e=5.547E-08  Staphylococcus aureus USA300-0114
  2ecf-assembly1_A-2  TM=6.610E-01  e=3.596E-08  Stenotrophomonas maltophilia
  2jbw-assembly2_C  TM=6.173E-01  e=2.037E-07  Paenarthrobacter nicotinovorans

Sequence (236 aa):
EAKLSSIEIPVGQDELSGTLLTPTGPGVLFVHGWGGSQHHSLVRAREAVGLGCICTFDLRGHEGYASRQSVTRAQNLDDIKAAYDQLASLPYVDAHSIAVVGLSYGGYLSALLTRERPVEWLALRSPALYKDAHWDQPKVSLNADPDLDYRRRALAPGDNLALAACAQYKGDVLLVEAENDVIVPHPVRNYADAFTNARSLTSRVIAGADHALSVKEHQQEYTRALIDWLTEVVGR